Protein AF-A0A942H3S3-F1 (afdb_monomer)

pLDDT: mean 90.81, std 11.55, range [31.39, 98.75]

Structure (mmCIF, N/CA/C/O backbone):
data_AF-A0A942H3S3-F1
#
_entry.id   AF-A0A942H3S3-F1
#
loop_
_atom_site.group_PDB
_atom_site.id
_atom_site.type_symbol
_atom_site.label_atom_id
_atom_site.label_alt_id
_atom_site.label_comp_id
_atom_site.label_asym_id
_atom_site.label_entity_id
_atom_site.label_seq_id
_atom_site.pdbx_PDB_ins_code
_atom_site.Cartn_x
_atom_site.Cartn_y
_atom_site.Cartn_z
_atom_site.occupancy
_atom_site.B_iso_or_equiv
_atom_site.auth_seq_id
_atom_site.auth_comp_id
_atom_site.auth_asym_id
_atom_site.auth_atom_id
_atom_site.pdbx_PDB_model_num
ATOM 1 N N . MET A 1 1 ? -11.943 2.439 1.885 1.00 48.38 1 MET A N 1
ATOM 2 C CA . MET A 1 1 ? -11.936 3.875 1.540 1.00 48.38 1 MET A CA 1
ATOM 3 C C . MET A 1 1 ? -12.587 4.580 2.712 1.00 48.38 1 MET A C 1
ATOM 5 O O . MET A 1 1 ? -13.761 4.333 2.940 1.00 48.38 1 MET A O 1
ATOM 9 N N . SER A 1 2 ? -11.837 5.338 3.509 1.00 58.03 2 SER A N 1
ATOM 10 C CA . SER A 1 2 ? -12.458 6.279 4.438 1.00 58.03 2 SER A CA 1
ATOM 11 C C . SER A 1 2 ? -12.904 7.435 3.580 1.00 58.03 2 SER A C 1
ATOM 13 O O . SER A 1 2 ? -12.128 7.967 2.790 1.00 58.03 2 SER A O 1
ATOM 15 N N . ILE A 1 3 ? -14.188 7.725 3.677 1.00 77.31 3 ILE A N 1
ATOM 16 C CA . ILE A 1 3 ? -14.841 8.828 2.985 1.00 77.31 3 ILE A CA 1
ATOM 17 C C . ILE A 1 3 ? -14.508 10.151 3.708 1.00 77.31 3 ILE A C 1
ATOM 19 O O . ILE A 1 3 ? -14.794 11.218 3.186 1.00 77.31 3 ILE A O 1
ATOM 23 N N . PHE A 1 4 ? -13.860 10.071 4.876 1.00 80.56 4 PHE A N 1
ATOM 24 C CA . PHE A 1 4 ? -13.630 11.169 5.804 1.00 80.56 4 PHE A CA 1
ATOM 25 C C . PHE A 1 4 ? -12.130 11.436 5.975 1.00 80.56 4 PHE A C 1
ATOM 27 O O . PHE A 1 4 ? -11.334 10.497 6.113 1.00 80.56 4 PHE A O 1
ATOM 34 N N . SER A 1 5 ? -11.762 12.713 5.966 1.00 82.75 5 SER A N 1
ATOM 35 C CA . SER A 1 5 ? -10.435 13.228 6.300 1.00 82.75 5 SER A CA 1
ATOM 36 C C . SER A 1 5 ? -10.102 13.034 7.782 1.00 82.75 5 SER A C 1
ATOM 38 O O . SER A 1 5 ? -10.985 12.859 8.621 1.00 82.75 5 SER A O 1
ATOM 40 N N . GLU A 1 6 ? -8.814 13.100 8.127 1.00 81.56 6 GLU A N 1
ATOM 41 C CA . GLU A 1 6 ? -8.365 13.030 9.525 1.00 81.56 6 GLU A CA 1
ATOM 42 C C . GLU A 1 6 ? -8.986 14.144 10.383 1.00 81.56 6 GLU A C 1
ATOM 44 O O . GLU A 1 6 ? -9.365 13.904 11.529 1.00 81.56 6 GLU A O 1
ATOM 49 N N . LEU A 1 7 ? -9.153 15.348 9.823 1.00 81.19 7 LEU A N 1
ATOM 50 C CA . LEU A 1 7 ? -9.822 16.454 10.506 1.00 81.19 7 LEU A CA 1
ATOM 51 C C . LEU A 1 7 ? -11.290 16.121 10.799 1.00 81.19 7 LEU A C 1
ATOM 53 O O . LEU A 1 7 ? -11.712 16.222 11.948 1.00 81.19 7 LEU A O 1
ATOM 57 N N . GLU A 1 8 ? -12.042 15.662 9.795 1.00 89.44 8 GLU A N 1
ATOM 58 C CA . GLU A 1 8 ? -13.451 15.275 9.963 1.00 89.44 8 GLU A CA 1
ATOM 59 C C . GLU A 1 8 ? -13.613 14.148 10.992 1.00 89.44 8 GLU A C 1
ATOM 61 O O . GLU A 1 8 ? -14.528 14.177 11.816 1.00 89.44 8 GLU A O 1
ATOM 66 N N . LEU A 1 9 ? -12.703 13.170 10.986 1.00 92.50 9 LEU A N 1
ATOM 67 C CA . LEU A 1 9 ? -12.696 12.080 11.961 1.00 92.50 9 LEU A CA 1
ATOM 68 C C . LEU A 1 9 ? -12.414 12.587 13.381 1.00 92.50 9 LEU A C 1
ATOM 70 O O . LEU A 1 9 ? -13.107 12.186 14.316 1.00 92.50 9 LEU A O 1
ATOM 74 N N . ASN A 1 10 ? -11.453 13.497 13.555 1.00 90.75 10 ASN A N 1
ATOM 75 C CA . ASN A 1 10 ? -11.145 14.099 14.854 1.00 90.75 10 ASN A CA 1
ATOM 76 C C . ASN A 1 10 ? -12.293 14.974 15.382 1.00 90.75 10 ASN A C 1
ATOM 78 O O . ASN A 1 10 ? -12.623 14.929 16.572 1.00 90.75 10 ASN A O 1
ATOM 82 N N . GLU A 1 11 ? -12.943 15.748 14.512 1.00 95.56 11 GLU A N 1
ATOM 83 C CA . GLU A 1 11 ? -14.119 16.544 14.871 1.00 95.56 11 GLU A CA 1
ATOM 84 C C . GLU A 1 11 ? -15.295 15.652 15.284 1.00 95.56 11 GLU A C 1
ATOM 86 O O . GLU A 1 11 ? -15.910 15.875 16.336 1.00 95.56 11 GLU A O 1
ATOM 91 N N . ALA A 1 12 ? -15.563 14.594 14.511 1.00 97.06 12 ALA A N 1
ATOM 92 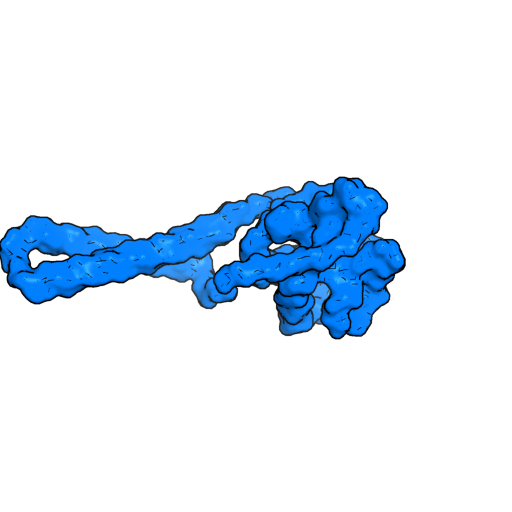C CA . ALA A 1 12 ? -16.583 13.603 14.831 1.00 97.06 12 ALA A CA 1
ATOM 93 C C . ALA A 1 12 ? -16.283 12.896 16.162 1.00 97.06 12 ALA A C 1
ATOM 95 O O . ALA A 1 12 ? -17.171 12.792 17.014 1.00 97.06 12 ALA A O 1
ATOM 96 N N . HIS A 1 13 ? -15.034 12.473 16.386 1.00 96.69 13 HIS A N 1
ATOM 97 C CA . HIS A 1 13 ? -14.599 11.858 17.643 1.00 96.69 13 HIS A CA 1
ATOM 98 C C . HIS A 1 13 ? -14.882 12.776 18.832 1.00 96.69 13 HIS A C 1
ATOM 100 O O . HIS A 1 13 ? -15.572 12.383 19.776 1.00 96.69 13 HIS A O 1
ATOM 106 N N . ARG A 1 14 ? -14.457 14.043 18.750 1.00 97.38 14 ARG A N 1
ATOM 107 C CA . ARG A 1 14 ? -14.671 15.040 19.806 1.00 97.38 14 ARG A CA 1
ATOM 108 C C . ARG A 1 14 ? -16.157 15.246 20.114 1.00 97.38 14 ARG A C 1
ATOM 110 O O . ARG A 1 14 ? -16.542 15.312 21.288 1.00 97.38 14 ARG A O 1
ATOM 117 N N . ALA A 1 15 ? -16.995 15.351 19.084 1.00 98.00 15 ALA A N 1
ATOM 118 C CA . ALA A 1 15 ? -18.436 15.547 19.236 1.00 98.00 15 ALA A CA 1
ATOM 119 C 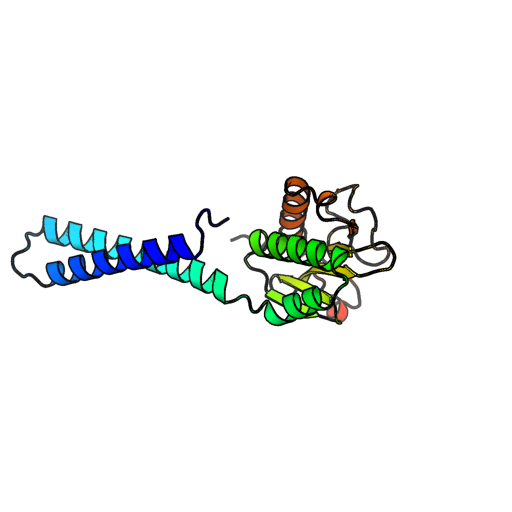C . ALA A 1 15 ? -19.123 14.330 19.885 1.00 98.00 15 ALA A C 1
ATOM 121 O O . ALA A 1 15 ? -19.926 14.479 20.819 1.00 98.00 15 ALA A O 1
ATOM 122 N N . LEU A 1 16 ? -18.775 13.119 19.446 1.00 98.06 16 LEU A N 1
ATOM 123 C CA . LEU A 1 16 ? -19.323 11.876 19.992 1.00 98.06 16 LEU A CA 1
ATOM 124 C C . LEU A 1 16 ? -18.850 11.629 21.425 1.00 98.06 16 LEU A C 1
ATOM 126 O O . LEU A 1 16 ? -19.664 11.272 22.275 1.00 98.06 16 LEU A O 1
ATOM 130 N N . LEU A 1 17 ? -17.582 11.908 21.735 1.00 97.44 17 LEU A N 1
ATOM 131 C CA . LEU A 1 17 ? -17.033 11.779 23.085 1.00 97.44 17 LEU A CA 1
ATOM 132 C C . LEU A 1 17 ? -17.719 12.738 24.066 1.00 97.44 17 LEU A C 1
ATOM 134 O O . LEU A 1 17 ? -18.048 12.362 25.191 1.00 97.44 17 LEU A O 1
ATOM 138 N N . SER A 1 18 ? -17.989 13.974 23.635 1.00 97.88 18 SER A N 1
ATOM 139 C CA . SER A 1 18 ? -18.773 14.939 24.418 1.00 97.88 18 SER A CA 1
ATOM 140 C C . SER A 1 18 ? -20.183 14.416 24.705 1.00 97.88 18 SER A C 1
ATOM 142 O O . SER A 1 18 ? -20.671 14.498 25.835 1.00 97.88 18 SER A O 1
ATOM 144 N N . THR A 1 19 ? -20.825 13.821 23.699 1.00 97.75 19 THR A N 1
ATOM 145 C CA . THR A 1 19 ? -22.151 13.206 23.841 1.00 97.75 19 THR A CA 1
ATOM 146 C C . THR A 1 19 ? -22.124 12.019 24.801 1.00 97.75 19 THR A C 1
ATOM 148 O O . THR A 1 19 ? -22.968 11.944 25.694 1.00 97.75 19 THR A O 1
ATOM 151 N N . LEU A 1 20 ? -21.124 11.142 24.685 1.00 97.12 20 LEU A N 1
ATOM 152 C CA . LEU A 1 20 ? -20.940 9.996 25.572 1.00 97.12 20 LEU A CA 1
ATOM 153 C C . LEU A 1 20 ? -20.811 10.442 27.032 1.00 97.12 20 LEU A C 1
ATOM 155 O O . LEU A 1 20 ? -21.572 9.967 27.870 1.00 97.12 20 LEU A O 1
ATOM 159 N N . LYS A 1 21 ? -19.947 11.424 27.324 1.00 96.44 21 LYS A N 1
ATOM 160 C CA . LYS A 1 21 ? -19.769 11.961 28.686 1.00 96.44 21 LYS A CA 1
ATOM 161 C C . LYS A 1 21 ? -21.073 12.504 29.273 1.00 96.44 21 LYS A C 1
ATOM 163 O O . LYS A 1 21 ? -21.358 12.313 30.455 1.00 96.44 21 LYS A O 1
ATOM 168 N N . LYS A 1 22 ? -21.893 13.173 28.453 1.00 95.56 22 LYS A N 1
ATOM 169 C CA . LYS A 1 22 ? -23.222 13.645 28.875 1.00 95.56 22 LYS A CA 1
ATOM 170 C C . LYS A 1 22 ? -24.158 12.471 29.174 1.00 95.56 22 LYS A C 1
ATOM 172 O O . LYS A 1 22 ? -24.843 12.504 30.193 1.00 95.56 22 LYS A O 1
ATOM 177 N N . CYS A 1 23 ? -24.169 11.435 28.336 1.00 93.81 23 CYS A N 1
ATOM 178 C CA . CYS A 1 23 ? -24.960 10.226 28.570 1.00 93.81 23 CYS A CA 1
ATOM 179 C C . CYS A 1 23 ? -24.533 9.486 29.847 1.00 93.81 23 CYS A C 1
ATOM 181 O O . CYS A 1 23 ? -25.395 9.123 30.643 1.00 93.81 23 CYS A O 1
ATOM 183 N N . GLU A 1 24 ? -23.232 9.322 30.084 1.00 93.19 24 GLU A N 1
ATOM 184 C CA . GLU A 1 24 ? -22.690 8.685 31.293 1.00 93.19 24 GLU A CA 1
ATOM 185 C C . GLU A 1 24 ? -23.047 9.475 32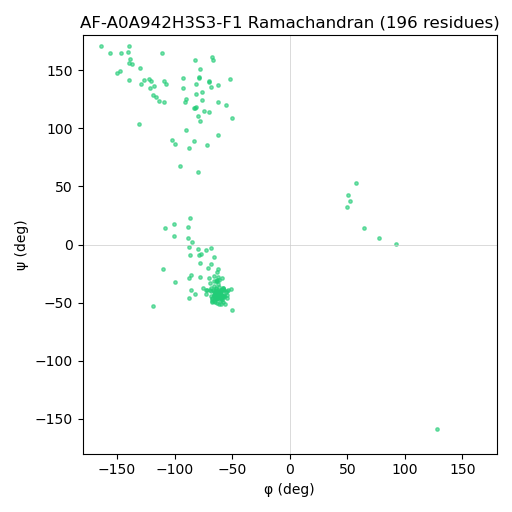.560 1.00 93.19 24 GLU A C 1
ATOM 187 O O . GLU A 1 24 ? -23.464 8.892 33.559 1.00 93.19 24 GLU A O 1
ATOM 192 N N . LYS A 1 25 ? -23.004 10.815 32.505 1.00 92.44 25 LYS A N 1
ATOM 193 C CA . LYS A 1 25 ? -23.453 11.668 33.618 1.00 92.44 25 LYS A CA 1
ATOM 194 C C . LYS A 1 25 ? -24.936 11.468 33.941 1.00 92.44 25 LYS A C 1
ATOM 196 O O . LYS A 1 25 ? -25.308 11.428 35.110 1.00 92.44 25 LYS A O 1
ATOM 201 N N . VAL A 1 26 ? -25.784 11.345 32.918 1.00 89.75 26 VAL A N 1
ATOM 202 C CA . VAL A 1 26 ? -27.222 11.085 33.099 1.00 89.75 26 VAL A CA 1
ATOM 203 C C . VAL A 1 26 ? -27.463 9.672 33.635 1.00 89.75 26 VAL A C 1
ATOM 205 O O . VAL A 1 26 ? -28.371 9.484 34.436 1.00 89.75 26 VAL A O 1
ATOM 208 N N . GLN A 1 27 ? -26.633 8.693 33.264 1.00 83.06 27 GLN A N 1
ATOM 209 C CA . GLN A 1 27 ? -26.758 7.304 33.717 1.00 83.06 27 GLN A CA 1
ATOM 210 C C . GLN A 1 27 ? -26.585 7.159 35.235 1.00 83.06 27 GLN A C 1
ATOM 212 O O . GLN A 1 27 ? -27.222 6.299 35.838 1.00 83.06 27 GLN A O 1
ATOM 217 N N . GLY A 1 28 ? -25.774 8.022 35.855 1.00 77.56 28 GLY A N 1
ATOM 218 C CA . GLY A 1 28 ? -25.615 8.090 37.311 1.00 77.56 28 GLY A CA 1
ATOM 219 C C . GLY A 1 28 ? -26.812 8.687 38.064 1.00 77.56 28 GLY A C 1
ATOM 220 O O . GLY A 1 28 ? -26.799 8.709 39.292 1.00 77.56 28 GLY A O 1
ATOM 221 N N . ASN A 1 29 ? -27.845 9.181 37.370 1.00 81.50 29 ASN A N 1
ATOM 222 C CA . ASN A 1 29 ? -29.034 9.745 38.004 1.00 81.50 29 ASN A CA 1
ATOM 223 C C . ASN A 1 29 ? -30.034 8.641 38.392 1.00 81.50 29 ASN A C 1
ATOM 225 O O . ASN A 1 29 ? -30.608 7.968 37.534 1.00 81.50 29 ASN A O 1
ATOM 229 N N . ALA A 1 30 ? -30.290 8.505 39.694 1.00 70.69 30 ALA A N 1
ATOM 230 C CA . ALA A 1 30 ? -31.194 7.508 40.266 1.00 70.69 30 ALA A CA 1
ATOM 231 C C . ALA A 1 30 ? -32.682 7.694 39.890 1.00 70.69 30 ALA A C 1
ATOM 233 O O . ALA A 1 30 ? -33.482 6.796 40.137 1.00 70.69 30 ALA A O 1
ATOM 234 N N . LEU A 1 31 ? -33.064 8.825 39.284 1.00 82.88 31 LEU A N 1
ATOM 235 C CA . LEU A 1 31 ? -34.456 9.166 38.953 1.00 82.88 31 LEU A CA 1
ATOM 236 C C . LEU A 1 31 ? -34.930 8.664 37.573 1.00 82.88 31 LEU A C 1
ATOM 238 O O . LEU A 1 31 ? -36.035 8.997 37.146 1.00 82.88 31 LEU A O 1
ATOM 242 N N . LEU A 1 32 ? -34.119 7.891 36.844 1.00 83.94 32 LEU A N 1
ATOM 243 C CA . LEU A 1 32 ? -34.486 7.402 35.510 1.00 83.94 32 LEU A CA 1
ATOM 244 C C . LEU A 1 32 ? -35.491 6.243 35.565 1.00 83.94 32 LEU A C 1
ATOM 246 O O . LEU A 1 32 ? -35.271 5.229 36.228 1.00 83.94 32 LEU A O 1
ATOM 250 N N . GLY A 1 33 ? -36.558 6.345 34.770 1.00 89.19 33 GLY A N 1
ATOM 251 C CA . GLY A 1 33 ? -37.495 5.242 34.560 1.00 89.19 33 GLY A CA 1
ATOM 252 C C . GLY A 1 33 ? -36.860 4.062 33.809 1.00 89.19 33 GLY A C 1
ATOM 253 O O . GLY A 1 33 ? -35.885 4.218 33.071 1.00 89.19 33 GLY A O 1
ATOM 254 N N . LYS A 1 34 ? -37.447 2.862 33.937 1.00 86.88 34 LYS A N 1
ATOM 255 C CA . LYS A 1 34 ? -36.908 1.612 33.357 1.00 86.88 34 LYS A CA 1
ATOM 256 C C . LYS A 1 34 ? -36.644 1.706 31.845 1.00 86.88 34 LYS A C 1
ATOM 258 O O . LYS A 1 34 ? -35.572 1.326 31.386 1.00 86.88 34 LYS A O 1
ATOM 263 N N . SER A 1 35 ? -37.587 2.252 31.077 1.00 87.88 35 SER A N 1
ATOM 264 C CA . SER A 1 35 ? -37.448 2.429 29.622 1.00 87.88 35 SER A CA 1
ATOM 265 C C . SER A 1 35 ? -36.368 3.450 29.248 1.00 87.88 35 SER A C 1
ATOM 267 O O . SER A 1 35 ? -35.602 3.224 28.311 1.00 87.88 35 SER A O 1
ATOM 269 N N . GLN A 1 36 ? -36.263 4.546 30.006 1.00 90.00 36 GLN A N 1
ATOM 270 C CA . GLN A 1 36 ? -35.239 5.577 29.815 1.00 90.00 36 GLN A CA 1
ATOM 271 C C . GLN A 1 36 ? -33.840 5.020 30.083 1.00 90.00 36 GLN A C 1
ATOM 273 O O . GLN A 1 36 ? -32.923 5.278 29.304 1.00 90.00 36 GLN A O 1
ATOM 278 N N . LYS A 1 37 ? -33.695 4.204 31.134 1.00 90.56 37 LYS A N 1
ATOM 279 C CA . LYS A 1 37 ? -32.445 3.516 31.466 1.00 90.56 37 LYS A CA 1
ATOM 280 C C . LYS A 1 37 ? -31.995 2.595 30.330 1.00 90.56 37 LYS A C 1
ATOM 282 O O . LYS A 1 37 ? -30.881 2.746 29.840 1.00 90.56 37 LYS A O 1
ATOM 287 N N . THR A 1 38 ? -32.881 1.727 29.834 1.00 93.12 38 THR A N 1
ATOM 288 C CA . THR A 1 38 ? -32.562 0.828 28.710 1.00 93.12 38 THR A CA 1
ATOM 289 C C . THR A 1 38 ? -32.189 1.594 27.437 1.00 93.12 38 THR A C 1
ATOM 291 O O . THR A 1 38 ? -31.252 1.215 26.733 1.00 93.12 38 THR A O 1
ATOM 294 N N . LEU A 1 39 ? -32.894 2.685 27.121 1.00 93.50 39 LEU A N 1
ATOM 295 C CA . LEU A 1 39 ? -32.563 3.509 25.957 1.00 93.50 39 LEU A CA 1
ATOM 296 C C . LEU A 1 39 ? -31.188 4.176 26.107 1.00 93.50 39 LEU A C 1
ATOM 298 O O . LEU A 1 39 ? -30.419 4.218 25.147 1.00 93.50 39 LEU A O 1
ATOM 302 N N . LEU A 1 40 ? -30.875 4.683 27.299 1.00 93.81 40 LEU A N 1
ATOM 303 C CA . LEU A 1 40 ? -29.593 5.314 27.590 1.00 93.81 40 LEU A CA 1
ATOM 304 C C . LEU A 1 40 ? -28.433 4.318 27.485 1.00 93.81 40 LEU A C 1
ATOM 306 O O . LEU A 1 40 ? -27.432 4.628 26.846 1.00 93.81 40 LEU A O 1
ATOM 310 N N . GLU A 1 41 ? -28.596 3.110 28.023 1.00 93.50 41 GLU A N 1
ATOM 311 C CA . GLU A 1 41 ? -27.610 2.026 27.913 1.00 93.50 41 GLU A CA 1
ATOM 312 C C . GLU A 1 41 ? -27.322 1.672 26.447 1.00 93.50 41 GLU A C 1
ATOM 314 O O . GLU A 1 41 ? -26.162 1.601 26.039 1.00 93.50 41 GLU A O 1
ATOM 319 N N . ARG A 1 42 ? -28.368 1.538 25.620 1.00 96.00 42 ARG A N 1
ATOM 320 C CA . ARG A 1 42 ? -28.219 1.277 24.178 1.00 96.00 42 ARG A CA 1
ATOM 321 C C . ARG A 1 42 ? -27.494 2.409 23.449 1.00 96.00 42 ARG A C 1
ATOM 323 O O . ARG A 1 42 ? -26.649 2.141 22.599 1.00 96.00 42 ARG A O 1
ATOM 330 N N . ARG A 1 43 ? -27.791 3.669 23.789 1.00 96.12 43 ARG A N 1
ATOM 331 C CA . ARG A 1 43 ? -27.102 4.842 23.221 1.00 96.12 43 ARG A CA 1
ATOM 332 C C . ARG A 1 43 ? -25.623 4.859 23.592 1.00 96.12 43 ARG A C 1
ATOM 334 O O . ARG A 1 43 ? -24.791 5.066 22.717 1.00 96.12 43 ARG A O 1
ATOM 341 N N . ILE A 1 44 ? -25.298 4.607 24.859 1.00 95.94 44 ILE A N 1
ATOM 342 C CA . ILE A 1 44 ? -23.911 4.529 25.338 1.00 95.94 44 ILE A CA 1
ATOM 343 C C . ILE A 1 44 ? -23.152 3.429 24.595 1.00 95.94 44 ILE A C 1
ATOM 345 O O . ILE A 1 44 ? -22.048 3.674 24.114 1.00 95.94 44 ILE A O 1
ATOM 349 N N . ALA A 1 45 ? -23.753 2.245 24.443 1.00 96.75 45 ALA A N 1
ATOM 350 C CA . ALA A 1 45 ? -23.143 1.150 23.695 1.00 96.75 45 ALA A CA 1
ATOM 351 C C . ALA A 1 45 ? -22.848 1.545 22.236 1.00 96.75 45 ALA A C 1
ATOM 353 O O . ALA A 1 45 ? -21.726 1.360 21.771 1.00 96.75 45 ALA A O 1
ATOM 354 N N . ALA A 1 46 ? -23.812 2.157 21.539 1.00 97.62 46 ALA A N 1
ATOM 355 C CA . ALA A 1 46 ? -23.624 2.613 20.162 1.00 97.62 46 ALA A CA 1
ATOM 356 C C . ALA A 1 46 ? -22.527 3.688 20.038 1.00 97.62 46 ALA A C 1
ATOM 358 O O . ALA A 1 46 ? -21.683 3.602 19.148 1.00 97.62 46 ALA A O 1
ATOM 359 N N . LEU A 1 47 ? -22.499 4.668 20.950 1.00 97.88 47 LEU A N 1
ATOM 360 C CA . LEU A 1 47 ? -21.476 5.720 20.973 1.00 97.88 47 LEU A CA 1
ATOM 361 C C . LEU A 1 47 ? -20.075 5.148 21.195 1.00 97.88 47 LEU A C 1
ATOM 363 O O . LEU A 1 47 ? -19.138 5.570 20.526 1.00 97.88 47 LEU A O 1
ATOM 367 N N . ARG A 1 48 ? -19.929 4.167 22.093 1.00 97.38 48 ARG A N 1
ATOM 368 C CA . ARG A 1 48 ? -18.646 3.492 22.337 1.00 97.38 48 ARG A CA 1
ATOM 369 C C . ARG A 1 48 ? -18.154 2.734 21.107 1.00 97.38 48 ARG A C 1
ATOM 371 O O . ARG A 1 48 ? -16.978 2.828 20.783 1.00 97.38 48 ARG A O 1
ATOM 378 N N . VAL A 1 49 ? -19.045 2.039 20.395 1.00 97.69 49 VAL A N 1
ATOM 379 C CA . VAL A 1 49 ? -18.692 1.373 19.129 1.00 97.69 49 VAL A CA 1
ATOM 380 C C . VAL A 1 49 ? -18.258 2.396 18.079 1.00 97.69 49 VAL A C 1
ATOM 382 O O . VAL A 1 49 ? -17.229 2.206 17.439 1.00 97.69 49 VAL A O 1
ATOM 385 N N . ALA A 1 50 ? -19.002 3.494 17.924 1.00 97.50 50 ALA A N 1
ATOM 386 C CA . ALA A 1 50 ? -18.655 4.545 16.970 1.00 97.50 50 ALA A CA 1
ATOM 387 C C . ALA A 1 50 ? -17.286 5.175 17.278 1.00 97.50 50 ALA A C 1
ATOM 389 O O . ALA A 1 50 ? -16.466 5.314 16.375 1.00 97.50 50 ALA A O 1
ATOM 390 N N . LEU A 1 51 ? -17.016 5.494 18.549 1.00 97.25 51 LEU A N 1
ATOM 391 C CA . LEU A 1 51 ? -15.722 6.023 18.989 1.00 97.25 51 LEU A CA 1
ATOM 392 C C . LEU A 1 51 ? -14.583 5.044 18.700 1.00 97.25 51 LEU A C 1
ATOM 394 O O . LEU A 1 51 ? -13.611 5.444 18.072 1.00 97.25 51 LEU A O 1
ATOM 398 N N . ALA A 1 52 ? -14.740 3.765 19.053 1.00 95.31 52 ALA A N 1
ATOM 399 C CA . ALA A 1 52 ? -13.719 2.748 18.806 1.00 95.31 52 ALA A CA 1
ATOM 400 C C . ALA A 1 52 ? -13.411 2.565 17.308 1.00 95.31 52 ALA A C 1
ATOM 402 O O . ALA A 1 52 ? -12.266 2.335 16.926 1.00 95.31 52 ALA A O 1
ATOM 403 N N . LEU A 1 53 ? -14.421 2.674 16.437 1.00 94.44 53 LEU A N 1
ATOM 404 C CA . LEU A 1 53 ? -14.219 2.609 14.987 1.00 94.44 53 LEU A CA 1
ATOM 405 C C . LEU A 1 53 ? -13.474 3.836 14.449 1.00 94.44 53 LEU A C 1
ATOM 407 O O . LEU A 1 53 ? -12.613 3.681 13.585 1.00 94.44 53 LEU A O 1
ATOM 411 N N . ILE A 1 54 ? -13.777 5.031 14.964 1.00 93.19 54 ILE A N 1
ATOM 412 C CA . ILE A 1 54 ? -13.070 6.261 14.585 1.00 93.19 54 ILE A CA 1
ATOM 413 C C . ILE A 1 54 ? -11.624 6.219 15.080 1.00 93.19 54 ILE A C 1
ATOM 415 O O . ILE A 1 54 ? -10.717 6.498 14.304 1.00 93.19 54 ILE A O 1
ATOM 419 N N . GLU A 1 55 ? -11.399 5.819 16.332 1.00 91.31 55 GLU A N 1
ATOM 420 C CA . GLU A 1 55 ? -10.059 5.639 16.903 1.00 91.31 55 GLU A CA 1
ATOM 421 C C . GLU A 1 55 ? -9.247 4.646 16.079 1.00 91.31 55 GLU A C 1
ATOM 423 O O . GLU A 1 55 ? -8.117 4.943 15.707 1.00 91.31 55 GLU A O 1
ATOM 428 N N . LYS A 1 56 ? -9.845 3.514 15.693 1.00 86.56 56 LYS A N 1
ATOM 429 C CA . LYS A 1 56 ? -9.192 2.546 14.814 1.00 86.56 56 LYS A CA 1
ATOM 430 C C . LYS A 1 56 ? -8.818 3.153 13.461 1.00 86.56 56 LYS A C 1
ATOM 432 O O . LYS A 1 56 ? -7.725 2.878 12.987 1.00 86.56 56 LYS A O 1
ATOM 437 N N . GLU A 1 57 ? -9.687 3.942 12.827 1.00 85.69 57 GLU A N 1
ATOM 438 C CA . GLU A 1 57 ? -9.375 4.589 11.540 1.00 85.69 57 GLU A CA 1
ATOM 439 C C . GLU A 1 57 ? -8.288 5.672 11.689 1.00 85.69 57 GLU A C 1
ATOM 441 O O . GLU A 1 57 ? -7.409 5.769 10.833 1.00 85.69 57 GLU A O 1
ATOM 446 N N . LEU A 1 58 ? -8.294 6.437 12.786 1.00 83.88 58 LEU A N 1
ATOM 447 C CA . LEU A 1 58 ? -7.259 7.428 13.104 1.00 83.88 58 LEU A CA 1
ATOM 448 C C . LEU A 1 58 ? -5.904 6.763 13.382 1.00 83.88 58 LEU A C 1
ATOM 450 O O . LEU A 1 58 ? -4.900 7.132 12.776 1.00 83.88 58 LEU A O 1
ATOM 454 N N . GLU A 1 59 ? -5.873 5.729 14.226 1.00 79.25 59 GLU A N 1
ATOM 455 C CA . GLU A 1 59 ? -4.671 4.930 14.483 1.00 79.25 59 GLU A CA 1
ATOM 456 C C . GLU A 1 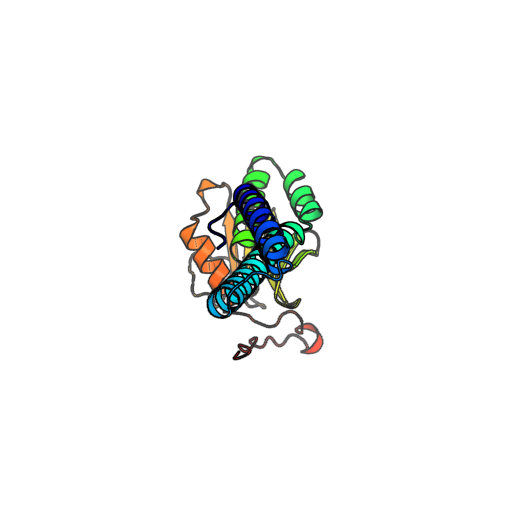59 ? -4.131 4.304 13.206 1.00 79.25 59 GLU A C 1
ATOM 458 O O . GLU A 1 59 ? -2.922 4.203 13.016 1.00 79.25 59 GLU A O 1
ATOM 463 N N . TYR A 1 60 ? -5.021 3.871 12.321 1.00 67.50 60 TYR A N 1
ATOM 464 C CA . TYR A 1 60 ? -4.636 3.328 11.036 1.00 67.50 60 TYR A CA 1
ATOM 465 C C . TYR A 1 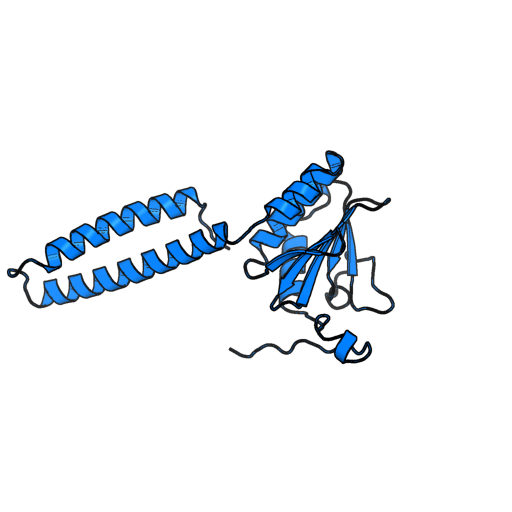60 ? -3.982 4.363 10.120 1.00 67.50 60 TYR A C 1
ATOM 467 O O . TYR A 1 60 ? -3.048 4.042 9.386 1.00 67.50 60 TYR A O 1
ATOM 475 N N . GLY A 1 61 ? -4.449 5.612 10.183 1.00 61.94 61 GLY A N 1
ATOM 476 C CA . GLY A 1 61 ? -3.789 6.748 9.548 1.00 61.94 61 GLY A CA 1
ATOM 477 C C . GLY A 1 61 ? -2.408 7.034 10.145 1.00 61.94 61 GLY A C 1
ATOM 478 O O . GLY A 1 61 ? -1.483 7.338 9.399 1.00 61.94 61 GLY A O 1
ATOM 479 N N . GLN A 1 62 ? -2.247 6.869 11.463 1.00 55.41 62 GLN A N 1
ATOM 480 C CA . GLN A 1 62 ? -1.019 7.191 12.206 1.00 55.41 62 GLN A CA 1
ATOM 481 C C . GLN A 1 62 ? 0.044 6.079 12.228 1.00 55.41 62 GLN A C 1
ATOM 483 O O . GLN A 1 62 ? 1.230 6.376 12.342 1.00 55.41 62 GLN A O 1
ATOM 488 N N . ARG A 1 63 ? -0.326 4.797 12.087 1.00 53.72 63 ARG A N 1
ATOM 489 C CA . ARG A 1 63 ? 0.615 3.647 12.106 1.00 53.72 63 ARG A CA 1
ATOM 490 C C . ARG A 1 63 ? 1.558 3.587 10.897 1.00 53.72 63 ARG A C 1
ATOM 492 O O . ARG A 1 63 ? 2.417 2.714 10.797 1.00 53.72 63 ARG A O 1
ATOM 499 N N . LYS A 1 64 ? 1.383 4.520 9.976 1.00 57.09 64 LYS A N 1
ATOM 500 C CA . LYS A 1 64 ? 2.133 4.691 8.750 1.00 57.09 64 LYS A CA 1
ATOM 501 C C . LYS A 1 64 ? 3.360 5.558 8.994 1.00 57.09 64 LYS A C 1
ATOM 503 O O . LYS A 1 64 ? 3.357 6.756 8.726 1.00 57.09 64 LYS A O 1
ATOM 508 N N . VAL A 1 65 ? 4.441 4.946 9.472 1.00 53.88 65 VAL A N 1
ATOM 509 C CA . VAL A 1 65 ? 5.759 5.590 9.404 1.00 53.88 65 VAL A CA 1
ATOM 510 C C . VAL A 1 65 ? 6.198 5.570 7.939 1.00 53.88 65 VAL A C 1
ATOM 512 O O . VAL A 1 65 ? 6.864 4.653 7.465 1.00 53.88 65 VAL A O 1
ATOM 515 N N . HIS A 1 66 ? 5.749 6.581 7.197 1.00 63.25 66 HIS A N 1
ATOM 516 C CA . HIS A 1 66 ? 6.177 6.861 5.830 1.00 63.25 66 HIS A CA 1
ATOM 517 C C . HIS A 1 66 ? 7.449 7.690 5.778 1.00 63.25 66 HIS A C 1
ATOM 519 O O . HIS A 1 66 ? 7.890 8.002 4.679 1.00 63.25 66 HIS A O 1
ATOM 525 N N . ASP A 1 67 ? 8.051 8.033 6.914 1.00 71.75 67 ASP A N 1
ATOM 526 C CA . ASP A 1 67 ? 9.176 8.964 6.955 1.00 71.75 67 ASP A CA 1
ATOM 527 C C . ASP A 1 67 ? 10.338 8.498 6.075 1.00 71.75 67 ASP A C 1
ATOM 529 O O . ASP A 1 67 ? 10.907 9.298 5.342 1.00 71.75 67 ASP A O 1
ATOM 533 N N . GLU A 1 68 ? 10.632 7.195 6.038 1.00 88.81 68 GLU A N 1
ATOM 534 C CA . GLU A 1 68 ? 11.695 6.660 5.180 1.00 88.81 68 GLU A CA 1
ATOM 535 C C . GLU A 1 68 ? 11.337 6.678 3.689 1.00 88.81 68 GLU A C 1
ATOM 537 O O . GLU A 1 68 ? 12.187 6.983 2.853 1.00 88.81 68 GLU A O 1
ATOM 542 N N . ILE A 1 69 ? 10.086 6.365 3.337 1.00 92.69 69 ILE A N 1
ATOM 543 C CA . ILE A 1 69 ? 9.623 6.371 1.941 1.00 92.69 69 ILE A CA 1
ATOM 544 C C . ILE A 1 69 ? 9.479 7.809 1.440 1.00 92.69 69 ILE A C 1
ATOM 546 O O . ILE A 1 69 ? 9.867 8.112 0.317 1.00 92.69 69 ILE A O 1
ATOM 550 N N . LYS A 1 70 ? 8.984 8.717 2.280 1.00 91.25 70 LYS A N 1
ATOM 551 C CA . LYS A 1 70 ? 8.945 10.145 1.990 1.00 91.25 70 LYS A CA 1
ATOM 552 C C . LYS A 1 70 ? 10.364 10.690 1.845 1.00 91.25 70 LYS A C 1
ATOM 554 O O . LYS A 1 70 ? 10.651 11.344 0.855 1.00 91.25 70 LYS A O 1
ATOM 559 N N . ALA A 1 71 ? 11.282 10.345 2.748 1.00 93.25 71 ALA A N 1
ATOM 560 C CA . ALA A 1 71 ? 12.687 10.724 2.621 1.00 93.25 71 ALA A CA 1
ATOM 561 C C . ALA A 1 71 ? 13.353 10.116 1.375 1.00 93.25 71 ALA A C 1
ATOM 563 O O . ALA A 1 71 ? 14.272 10.718 0.822 1.00 93.25 71 ALA A O 1
ATOM 564 N N . TYR A 1 72 ? 12.924 8.933 0.922 1.00 95.12 72 TYR A N 1
ATOM 565 C CA . TYR A 1 72 ? 13.323 8.397 -0.378 1.00 95.12 72 TYR A CA 1
ATOM 566 C C . TYR A 1 72 ? 12.788 9.275 -1.514 1.00 95.12 72 TYR A C 1
ATOM 568 O O . TYR A 1 72 ? 13.573 9.654 -2.380 1.00 95.12 72 TYR A O 1
ATOM 576 N N . ASN A 1 73 ? 11.497 9.619 -1.506 1.00 95.75 73 ASN A N 1
ATOM 577 C CA . ASN A 1 73 ? 10.854 10.439 -2.537 1.00 95.75 73 ASN A CA 1
ATOM 578 C C . ASN A 1 73 ? 11.480 11.843 -2.620 1.00 95.75 73 ASN A C 1
ATOM 580 O O . ASN A 1 73 ? 11.838 12.280 -3.710 1.00 95.75 73 ASN A O 1
ATOM 584 N N . ASP A 1 74 ? 11.710 12.491 -1.475 1.00 94.19 74 ASP A N 1
ATOM 585 C CA . ASP A 1 74 ? 12.295 13.835 -1.358 1.00 94.19 74 ASP A CA 1
ATOM 586 C C . ASP A 1 74 ? 13.733 13.913 -1.918 1.00 94.19 74 ASP A C 1
ATOM 588 O O . ASP A 1 74 ? 14.220 14.993 -2.246 1.00 94.19 74 ASP A O 1
ATOM 592 N N . LYS A 1 75 ? 14.436 12.775 -2.026 1.00 95.56 75 LYS A N 1
ATOM 593 C CA . LYS A 1 75 ? 15.788 12.690 -2.610 1.00 95.56 75 LYS A CA 1
ATOM 594 C C . LYS A 1 75 ? 15.788 12.509 -4.128 1.00 95.56 75 LYS A C 1
ATOM 596 O O . LYS A 1 75 ? 16.862 12.539 -4.730 1.00 95.56 75 LYS A O 1
ATOM 601 N N . GLN A 1 76 ? 14.632 12.262 -4.742 1.00 95.19 76 GLN A N 1
ATOM 602 C CA . GLN A 1 76 ? 14.536 12.067 -6.187 1.00 95.19 76 GLN A CA 1
ATOM 603 C C . GLN A 1 76 ? 14.477 13.415 -6.922 1.00 95.19 76 GLN A C 1
ATOM 605 O O . GLN A 1 76 ? 14.104 14.428 -6.327 1.00 95.19 76 GLN A O 1
ATOM 610 N N . PRO A 1 77 ? 14.812 13.458 -8.226 1.00 93.25 77 PRO A N 1
ATOM 611 C CA . PRO A 1 77 ? 14.541 14.626 -9.061 1.00 93.25 77 PRO A CA 1
ATOM 612 C C . PRO A 1 77 ? 13.072 15.054 -8.963 1.00 93.25 77 PRO A C 1
ATOM 614 O O . PRO A 1 77 ? 12.194 14.195 -8.903 1.00 93.25 77 PRO A O 1
ATOM 617 N N . ALA A 1 78 ? 12.801 16.363 -8.975 1.00 89.88 78 ALA A N 1
ATOM 618 C CA . ALA A 1 78 ? 11.468 16.918 -8.703 1.00 89.88 78 ALA A CA 1
ATOM 619 C C . ALA A 1 78 ? 10.356 16.315 -9.584 1.00 89.88 78 ALA A C 1
ATOM 621 O O . ALA A 1 78 ? 9.271 16.011 -9.090 1.00 89.88 78 ALA A O 1
ATOM 622 N N . GLU A 1 79 ? 10.653 16.080 -10.864 1.00 86.94 79 GLU A N 1
ATOM 623 C CA . GLU A 1 79 ? 9.748 15.428 -11.820 1.00 86.94 79 GLU A CA 1
ATOM 624 C C . GLU A 1 79 ? 9.345 14.006 -11.393 1.00 86.94 79 GLU A C 1
ATOM 626 O O . GLU A 1 79 ? 8.178 13.634 -11.489 1.00 86.94 79 GLU A O 1
ATOM 631 N N . TYR A 1 80 ? 10.272 13.230 -10.828 1.00 95.44 80 TYR A N 1
ATOM 632 C CA . TYR A 1 80 ? 10.001 11.874 -10.353 1.00 95.44 80 TYR A CA 1
ATOM 633 C C . TYR A 1 80 ? 9.489 11.829 -8.917 1.00 95.44 80 TYR A C 1
ATOM 635 O O . TYR A 1 80 ? 8.728 10.923 -8.579 1.00 95.44 80 TYR A O 1
ATOM 643 N N . ALA A 1 81 ? 9.863 12.792 -8.072 1.00 95.38 81 ALA A N 1
ATOM 644 C CA . ALA A 1 81 ? 9.361 12.896 -6.706 1.00 95.38 81 ALA A CA 1
ATOM 645 C C . ALA A 1 81 ? 7.827 13.016 -6.695 1.00 95.38 81 ALA A C 1
ATOM 647 O O . ALA A 1 81 ? 7.165 12.269 -5.977 1.00 95.38 81 ALA A O 1
ATOM 648 N N . ALA A 1 82 ? 7.258 13.845 -7.581 1.00 95.19 82 ALA A N 1
ATOM 649 C CA . ALA A 1 82 ? 5.809 13.995 -7.723 1.00 95.19 82 ALA A CA 1
ATOM 650 C C . ALA A 1 82 ? 5.108 12.680 -8.122 1.00 95.19 82 ALA A C 1
ATOM 652 O O . ALA A 1 82 ? 4.067 12.324 -7.565 1.00 95.19 82 ALA A O 1
ATOM 653 N N . VAL A 1 83 ? 5.699 11.921 -9.051 1.00 98.06 83 VAL A N 1
ATOM 654 C CA . VAL A 1 83 ? 5.201 10.596 -9.456 1.00 98.06 83 VAL A CA 1
ATOM 655 C C . VAL A 1 83 ? 5.272 9.613 -8.285 1.00 98.06 83 VAL A C 1
ATOM 657 O O . VAL A 1 83 ? 4.289 8.931 -7.989 1.00 98.06 83 VAL A O 1
ATOM 660 N N . CYS A 1 84 ? 6.400 9.566 -7.574 1.00 97.88 84 CYS A N 1
ATOM 661 C CA . CYS A 1 84 ? 6.586 8.719 -6.398 1.00 97.88 84 CYS A CA 1
ATOM 662 C C . CYS A 1 84 ? 5.585 9.040 -5.282 1.00 97.88 84 CYS A C 1
ATOM 664 O O . CYS A 1 84 ? 5.015 8.119 -4.700 1.00 97.88 84 CYS A O 1
ATOM 666 N N . ASP A 1 85 ? 5.328 10.318 -5.000 1.00 95.31 85 ASP A N 1
ATOM 667 C CA . ASP A 1 85 ? 4.336 10.730 -4.005 1.00 95.31 85 ASP A CA 1
ATOM 668 C C . ASP A 1 85 ? 2.925 10.329 -4.425 1.00 95.31 85 ASP A C 1
ATOM 670 O O . ASP A 1 85 ? 2.183 9.742 -3.632 1.00 95.31 85 ASP A O 1
ATOM 674 N N . ARG A 1 86 ? 2.580 10.526 -5.703 1.00 95.88 86 ARG A N 1
ATOM 675 C CA . ARG A 1 86 ? 1.279 10.116 -6.232 1.00 95.88 86 ARG A CA 1
ATOM 676 C C . ARG A 1 86 ? 1.057 8.606 -6.135 1.00 95.88 86 ARG A C 1
ATOM 678 O O . ARG A 1 86 ? -0.065 8.176 -5.836 1.00 95.88 86 ARG A O 1
ATOM 685 N N . LEU A 1 87 ? 2.097 7.813 -6.405 1.00 97.81 87 LEU A N 1
ATOM 686 C CA . LEU A 1 87 ? 2.080 6.355 -6.273 1.00 97.81 87 LEU A CA 1
ATOM 687 C C . LEU A 1 87 ? 1.972 5.936 -4.808 1.00 97.81 87 LEU A C 1
ATOM 689 O O . LEU A 1 87 ? 1.085 5.146 -4.486 1.00 97.81 87 LEU A O 1
ATOM 693 N N . ARG A 1 88 ? 2.810 6.500 -3.929 1.00 95.88 88 ARG A N 1
ATOM 694 C CA . ARG A 1 88 ? 2.786 6.271 -2.478 1.00 95.88 88 ARG A CA 1
ATOM 695 C C . ARG A 1 88 ? 1.377 6.461 -1.931 1.00 95.88 88 ARG A C 1
ATOM 697 O O . ARG A 1 88 ? 0.798 5.513 -1.416 1.00 95.88 88 ARG A O 1
ATOM 704 N N . GLU A 1 89 ? 0.775 7.628 -2.158 1.00 92.25 89 GLU A N 1
ATOM 705 C CA . GLU A 1 89 ? -0.581 7.946 -1.695 1.00 92.25 89 GLU A CA 1
ATOM 706 C C . GLU A 1 89 ? -1.651 6.993 -2.242 1.00 92.25 89 GLU A C 1
ATOM 708 O O . GLU A 1 89 ? -2.597 6.632 -1.537 1.00 92.25 89 GLU A O 1
ATOM 713 N N . ALA A 1 90 ? -1.537 6.583 -3.510 1.00 94.50 90 ALA A N 1
ATOM 714 C CA . ALA A 1 90 ? -2.482 5.650 -4.113 1.00 94.50 90 ALA A CA 1
ATOM 715 C C . ALA A 1 90 ? -2.382 4.254 -3.490 1.00 94.50 90 ALA A C 1
ATOM 717 O O . ALA A 1 90 ? -3.414 3.672 -3.147 1.00 94.50 90 ALA A O 1
ATOM 718 N N . ILE A 1 91 ? -1.157 3.743 -3.334 1.00 95.81 91 ILE A N 1
ATOM 719 C CA . ILE A 1 91 ? -0.883 2.446 -2.713 1.00 95.81 91 ILE A CA 1
ATOM 720 C C . ILE A 1 91 ? -1.386 2.473 -1.274 1.00 95.81 91 ILE A C 1
ATOM 722 O O . ILE A 1 91 ? -2.212 1.651 -0.897 1.00 95.81 91 ILE A O 1
ATOM 726 N N . ASP A 1 92 ? -0.999 3.493 -0.522 1.00 91.31 92 ASP A N 1
ATOM 727 C CA . ASP A 1 92 ? -1.395 3.724 0.858 1.00 91.31 92 ASP A CA 1
ATOM 728 C C . ASP A 1 92 ? -2.911 3.770 1.055 1.00 91.31 92 ASP A C 1
ATOM 730 O O . ASP A 1 92 ? -3.437 3.271 2.057 1.00 91.31 92 ASP A O 1
ATOM 734 N N . ARG A 1 93 ? -3.629 4.404 0.129 1.00 85.50 93 ARG A N 1
ATOM 735 C CA . ARG A 1 93 ? -5.082 4.542 0.218 1.00 85.50 93 ARG A CA 1
ATOM 736 C C . ARG A 1 93 ? -5.816 3.252 -0.126 1.00 85.50 93 ARG A C 1
ATOM 738 O O . ARG A 1 93 ? -6.866 3.000 0.473 1.00 85.50 93 ARG A O 1
ATOM 745 N N . GLU A 1 94 ? -5.332 2.492 -1.106 1.00 90.88 94 GLU A N 1
ATOM 746 C CA . GLU A 1 94 ? -5.998 1.268 -1.557 1.00 90.88 94 GLU A CA 1
ATOM 747 C C . GLU A 1 94 ? -5.563 0.048 -0.748 1.00 90.88 94 GLU A C 1
ATOM 749 O O . GLU A 1 94 ? -6.444 -0.681 -0.305 1.00 90.88 94 GLU A O 1
ATOM 754 N N . LEU A 1 95 ? -4.262 -0.142 -0.508 1.00 90.81 95 LEU A N 1
ATOM 755 C CA . LEU A 1 95 ? -3.646 -1.198 0.308 1.00 90.81 95 LEU A CA 1
ATOM 756 C C . LEU A 1 95 ? -3.403 -0.681 1.716 1.00 90.81 95 LEU A C 1
ATOM 758 O O . LEU A 1 95 ? -2.301 -0.451 2.196 1.00 90.81 95 LEU A O 1
ATOM 762 N N . ARG A 1 96 ? -4.515 -0.454 2.380 1.00 86.25 96 ARG A N 1
ATOM 763 C CA . ARG A 1 96 ? -4.571 0.105 3.714 1.00 86.25 96 ARG A CA 1
ATOM 764 C C . ARG A 1 96 ? -3.756 -0.749 4.692 1.00 86.25 96 ARG A C 1
ATOM 766 O O . ARG A 1 96 ? -3.064 -0.220 5.549 1.00 86.25 96 ARG A O 1
ATOM 773 N N . GLU A 1 97 ? -3.919 -2.058 4.582 1.00 84.75 97 GLU A N 1
ATOM 774 C CA . GLU A 1 97 ? -3.525 -3.061 5.572 1.00 84.75 97 GLU A CA 1
ATOM 775 C C . GLU A 1 97 ? -2.085 -3.535 5.403 1.00 84.75 97 GLU A C 1
ATOM 777 O O . GLU A 1 97 ? -1.604 -4.350 6.187 1.00 84.75 97 GLU A O 1
ATOM 782 N N . SER A 1 98 ? -1.403 -3.033 4.375 1.00 90.62 98 SER A N 1
ATOM 783 C CA . SER A 1 98 ? -0.018 -3.384 4.116 1.00 90.62 98 SER A CA 1
ATOM 784 C C . SER A 1 98 ? 0.950 -2.633 5.019 1.00 90.62 98 SER A C 1
ATOM 786 O O . SER A 1 98 ? 0.790 -1.442 5.282 1.00 90.62 98 SER A O 1
ATOM 788 N N . GLU A 1 99 ? 2.012 -3.326 5.404 1.00 91.50 99 GLU A N 1
ATOM 789 C CA . GLU A 1 99 ? 3.212 -2.723 5.971 1.00 91.50 99 GLU A CA 1
ATOM 790 C C . GLU A 1 99 ? 4.060 -2.127 4.843 1.00 91.50 99 GLU A C 1
ATOM 792 O O . GLU A 1 99 ? 4.164 -2.720 3.770 1.00 91.50 99 GLU A O 1
ATOM 797 N N . SER A 1 100 ? 4.713 -0.990 5.075 1.00 92.62 100 SER A N 1
ATOM 798 C CA . SER A 1 100 ? 5.590 -0.351 4.085 1.00 92.62 100 SER A CA 1
ATOM 799 C C . SER A 1 100 ? 6.971 -0.086 4.666 1.00 92.62 100 SER A C 1
ATOM 801 O O . SER A 1 100 ? 7.072 0.318 5.822 1.00 92.62 100 SER A O 1
ATOM 803 N N . LYS A 1 101 ? 8.029 -0.270 3.872 1.00 92.56 101 LYS A N 1
ATOM 804 C CA . LYS A 1 101 ? 9.409 0.076 4.257 1.00 92.56 101 LYS A CA 1
ATOM 805 C C . LYS A 1 101 ? 10.290 0.321 3.037 1.00 92.56 101 LYS A C 1
ATOM 807 O O . LYS A 1 101 ? 9.957 -0.110 1.931 1.00 92.56 101 LYS A O 1
ATOM 812 N N . VAL A 1 102 ? 11.456 0.929 3.250 1.00 93.94 102 VAL A N 1
ATOM 813 C CA . VAL A 1 102 ? 12.531 0.910 2.251 1.00 93.94 102 VAL A CA 1
ATOM 814 C C . VAL A 1 102 ? 13.236 -0.450 2.320 1.00 93.94 102 VAL A C 1
ATOM 816 O O . VAL A 1 102 ? 13.976 -0.752 3.253 1.00 93.94 102 VAL A O 1
ATOM 819 N N . TRP A 1 103 ? 12.991 -1.310 1.333 1.00 93.50 103 TRP A N 1
ATOM 820 C CA . TRP A 1 103 ? 13.551 -2.656 1.233 1.00 93.50 103 TRP A CA 1
ATOM 821 C C . TRP A 1 103 ? 14.443 -2.768 -0.002 1.00 93.50 103 TRP A C 1
ATOM 823 O O . TRP A 1 103 ? 14.033 -2.420 -1.104 1.00 93.50 103 TRP A O 1
ATOM 833 N N . HIS A 1 104 ? 15.690 -3.216 0.183 1.00 91.94 104 HIS A N 1
ATOM 834 C CA . HIS A 1 104 ? 16.722 -3.186 -0.866 1.00 91.94 104 HIS A CA 1
ATOM 835 C C . HIS A 1 104 ? 16.857 -1.806 -1.539 1.00 91.94 104 HIS A C 1
ATOM 837 O O . HIS A 1 104 ? 16.994 -1.711 -2.753 1.00 91.94 104 HIS A O 1
ATOM 843 N N . ALA A 1 105 ? 16.817 -0.743 -0.725 1.00 93.12 105 ALA A N 1
ATOM 844 C CA . ALA A 1 105 ? 16.859 0.660 -1.149 1.00 93.12 105 ALA A CA 1
ATOM 845 C C . ALA A 1 105 ? 15.655 1.144 -1.986 1.00 93.12 105 ALA A C 1
ATOM 847 O O . ALA A 1 105 ? 15.722 2.228 -2.560 1.00 93.12 105 ALA A O 1
ATOM 848 N N . LEU A 1 106 ? 14.551 0.388 -2.025 1.00 95.25 106 LEU A N 1
ATOM 849 C CA . LEU A 1 106 ? 13.333 0.742 -2.756 1.00 95.25 106 LEU A CA 1
ATOM 850 C C . LEU A 1 106 ? 12.113 0.787 -1.822 1.00 95.25 106 LEU A C 1
ATOM 852 O O . LEU A 1 106 ? 12.004 -0.064 -0.939 1.00 95.25 106 LEU A O 1
ATOM 856 N N . PRO A 1 107 ? 11.171 1.724 -2.002 1.00 97.38 107 PRO A N 1
ATOM 857 C CA . PRO A 1 107 ? 9.871 1.677 -1.336 1.00 97.38 107 PRO A CA 1
ATOM 858 C C . PRO A 1 107 ? 9.068 0.434 -1.733 1.00 97.38 107 PRO A C 1
ATOM 860 O O . PRO A 1 107 ? 8.803 0.215 -2.919 1.00 97.38 107 PRO A O 1
ATOM 863 N N . VAL A 1 108 ? 8.672 -0.378 -0.747 1.00 97.69 108 VAL A N 1
ATOM 864 C CA . VAL A 1 108 ? 7.903 -1.615 -0.964 1.00 97.69 108 VAL A CA 1
ATOM 865 C C . VAL A 1 108 ? 6.822 -1.785 0.104 1.00 97.69 108 VAL A C 1
ATOM 867 O O . VAL A 1 108 ? 7.058 -1.519 1.285 1.00 97.69 108 VAL A O 1
ATOM 870 N N . TRP A 1 109 ? 5.658 -2.276 -0.326 1.00 97.00 109 TRP A N 1
ATOM 871 C CA . TRP A 1 109 ? 4.506 -2.619 0.503 1.00 97.00 109 TRP A CA 1
ATOM 872 C C . TRP A 1 109 ? 4.306 -4.134 0.569 1.00 97.00 109 TRP A C 1
ATOM 874 O O . TRP A 1 109 ? 4.463 -4.850 -0.427 1.00 97.00 109 TRP A O 1
ATOM 884 N N . PHE A 1 110 ? 3.942 -4.609 1.757 1.00 95.62 110 PHE A N 1
ATOM 885 C CA . PHE A 1 110 ? 3.868 -6.017 2.120 1.00 95.62 110 PHE A CA 1
ATOM 886 C C . PHE A 1 110 ? 2.516 -6.354 2.749 1.00 95.62 110 PHE A C 1
ATOM 888 O O . PHE A 1 110 ? 2.043 -5.629 3.618 1.00 95.62 110 PHE A O 1
ATOM 895 N N . LEU A 1 111 ? 1.937 -7.495 2.381 1.00 93.88 111 LEU A N 1
ATOM 896 C CA . LEU A 1 111 ? 0.795 -8.097 3.077 1.00 93.88 111 LEU A CA 1
ATOM 897 C C . LEU A 1 111 ? 1.275 -9.350 3.805 1.00 93.88 111 LEU A C 1
ATOM 899 O O . LEU A 1 111 ? 1.875 -10.225 3.186 1.00 93.88 111 LEU A O 1
ATOM 903 N N . ASP A 1 112 ? 1.084 -9.422 5.125 1.00 91.88 112 ASP A N 1
ATOM 904 C CA . ASP A 1 112 ? 1.576 -10.524 5.971 1.00 91.88 112 ASP A CA 1
ATOM 905 C C . ASP A 1 112 ? 3.080 -10.850 5.759 1.00 91.88 112 ASP A C 1
ATOM 907 O O . ASP A 1 112 ? 3.535 -11.998 5.868 1.00 91.88 112 ASP A O 1
ATOM 911 N N . GLY A 1 113 ? 3.885 -9.831 5.438 1.00 92.00 113 GLY A N 1
ATOM 912 C CA . GLY A 1 113 ? 5.313 -9.949 5.122 1.00 92.00 113 GLY A CA 1
ATOM 913 C C . GLY A 1 113 ? 5.639 -10.474 3.714 1.00 92.00 113 GLY A C 1
ATOM 914 O O . GLY A 1 113 ? 6.811 -10.713 3.423 1.00 92.00 113 GLY A O 1
ATOM 915 N N . ASN A 1 114 ? 4.645 -10.669 2.845 1.00 96.69 114 ASN A N 1
ATOM 916 C CA . ASN A 1 114 ? 4.816 -10.974 1.423 1.00 96.69 114 ASN A CA 1
ATOM 917 C C . ASN A 1 114 ? 4.866 -9.668 0.608 1.00 96.69 114 ASN A C 1
ATOM 919 O O . ASN A 1 114 ? 3.941 -8.871 0.745 1.00 96.69 114 ASN A O 1
ATOM 923 N N . PRO A 1 115 ? 5.904 -9.402 -0.208 1.00 97.25 115 PRO A N 1
ATOM 924 C CA . PRO A 1 115 ? 5.967 -8.181 -1.012 1.00 97.25 115 PRO A CA 1
ATOM 925 C C . PRO A 1 115 ? 4.910 -8.187 -2.123 1.00 97.25 115 PRO A C 1
ATOM 927 O O . PRO A 1 115 ? 4.736 -9.193 -2.811 1.00 97.25 115 PRO A O 1
ATOM 930 N N . ILE A 1 116 ? 4.227 -7.054 -2.307 1.00 97.81 116 ILE A N 1
ATOM 931 C CA . ILE A 1 116 ? 3.076 -6.933 -3.215 1.00 97.81 116 ILE A CA 1
ATOM 932 C C . ILE A 1 116 ? 3.331 -5.921 -4.322 1.00 97.81 116 ILE A C 1
ATOM 934 O O . ILE A 1 116 ? 3.184 -6.238 -5.504 1.00 97.81 116 ILE A O 1
ATOM 938 N N . VAL A 1 117 ? 3.733 -4.711 -3.940 1.00 98.62 117 VAL A N 1
ATOM 939 C CA . VAL A 1 117 ? 3.962 -3.591 -4.853 1.00 98.62 117 VAL A CA 1
ATOM 940 C C . VAL A 1 117 ? 5.093 -2.716 -4.334 1.00 98.62 117 VAL A C 1
ATOM 942 O O . VAL A 1 117 ? 5.310 -2.607 -3.129 1.00 98.62 117 VAL A O 1
ATOM 945 N N . GLY A 1 118 ? 5.826 -2.095 -5.245 1.00 98.31 118 GLY A N 1
ATOM 946 C CA . GLY A 1 118 ? 6.891 -1.155 -4.934 1.00 98.31 118 GLY A CA 1
ATOM 947 C C . GLY A 1 118 ? 7.262 -0.348 -6.163 1.00 98.31 118 GLY A C 1
ATOM 948 O O . GLY A 1 118 ? 6.809 -0.643 -7.272 1.00 98.31 118 GLY A O 1
ATOM 949 N N . TYR A 1 119 ? 8.082 0.677 -5.976 1.00 98.50 119 TYR A N 1
ATOM 950 C CA . TYR A 1 119 ? 8.551 1.488 -7.093 1.00 98.50 119 TYR A CA 1
ATOM 951 C C . TYR A 1 119 ? 10.030 1.846 -6.982 1.00 98.50 119 TYR A C 1
ATOM 953 O O . TYR A 1 119 ? 10.639 1.770 -5.918 1.00 98.50 119 TYR A O 1
ATOM 961 N N . SER A 1 120 ? 10.625 2.196 -8.121 1.00 97.50 120 SER A N 1
ATOM 962 C CA . SER A 1 120 ? 12.041 2.554 -8.226 1.00 97.50 120 SER A CA 1
ATOM 963 C C . SER A 1 120 ? 12.275 3.550 -9.349 1.00 97.50 120 SER A C 1
ATOM 965 O O . SER A 1 120 ? 11.637 3.437 -10.396 1.00 97.50 120 SER A O 1
ATOM 967 N N . ILE A 1 121 ? 13.248 4.440 -9.185 1.00 96.62 121 ILE A N 1
ATOM 968 C CA . ILE A 1 121 ?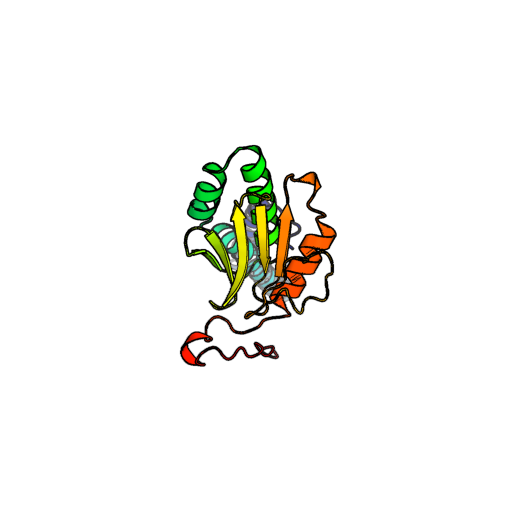 13.731 5.289 -10.278 1.00 96.62 121 ILE A CA 1
ATOM 969 C C . ILE A 1 121 ? 14.720 4.510 -11.146 1.00 96.62 121 ILE A C 1
ATOM 971 O O . ILE A 1 121 ? 15.663 3.904 -10.637 1.00 96.62 121 ILE A O 1
ATOM 975 N N . GLN A 1 122 ? 14.509 4.521 -12.461 1.00 95.81 122 GLN A N 1
ATOM 976 C CA . GLN A 1 122 ? 15.406 3.917 -13.448 1.00 95.81 122 GLN A CA 1
ATOM 977 C C . GLN A 1 122 ? 15.528 4.834 -14.671 1.00 95.81 122 GLN A C 1
ATOM 979 O O . GLN A 1 122 ? 14.779 5.794 -14.813 1.00 95.81 122 GLN A O 1
ATOM 984 N N . LYS A 1 123 ? 16.454 4.526 -15.590 1.00 94.00 123 LYS A N 1
ATOM 985 C CA . LYS A 1 123 ? 16.675 5.333 -16.806 1.00 94.00 123 LYS A CA 1
ATOM 986 C C . LYS A 1 123 ? 15.390 5.633 -17.614 1.00 94.00 123 LYS A C 1
ATOM 988 O O . LYS A 1 123 ? 15.308 6.741 -18.128 1.00 94.00 123 LYS A O 1
ATOM 993 N N . PRO A 1 124 ? 14.412 4.711 -17.750 1.00 95.62 124 PRO A N 1
ATOM 994 C CA . PRO A 1 124 ? 13.164 4.994 -18.471 1.00 95.62 124 PRO A CA 1
ATOM 995 C C . PRO A 1 124 ? 12.102 5.786 -17.685 1.00 95.62 124 PRO A C 1
ATOM 997 O O . PRO A 1 124 ? 11.041 6.040 -18.249 1.00 95.62 124 PRO A O 1
ATOM 1000 N N . GLY A 1 125 ? 12.334 6.091 -16.403 1.00 97.19 125 GLY A N 1
ATOM 1001 C CA . GLY A 1 125 ? 11.388 6.781 -15.520 1.00 97.19 125 GLY A CA 1
ATOM 1002 C C . GLY A 1 125 ? 11.141 6.042 -14.199 1.00 97.19 125 GLY A C 1
ATOM 1003 O O . GLY A 1 125 ? 11.932 5.194 -13.764 1.00 97.19 125 GLY A O 1
ATOM 1004 N N . VAL A 1 126 ? 10.010 6.341 -13.558 1.00 98.44 126 VAL A N 1
ATOM 1005 C CA . VAL A 1 126 ? 9.558 5.679 -12.328 1.00 98.44 126 VAL A CA 1
ATOM 1006 C C . VAL A 1 126 ? 8.924 4.339 -12.678 1.00 98.44 126 VAL A C 1
ATOM 1008 O O . VAL A 1 126 ? 7.843 4.276 -13.260 1.00 98.44 126 VAL A O 1
ATOM 1011 N N . ARG A 1 127 ? 9.586 3.244 -12.308 1.00 98.44 127 ARG A N 1
ATOM 1012 C CA . ARG A 1 127 ? 9.050 1.891 -12.467 1.00 98.44 127 ARG A CA 1
ATOM 1013 C C . ARG A 1 127 ? 8.119 1.569 -11.309 1.00 98.44 127 ARG A C 1
ATOM 1015 O O . ARG A 1 127 ? 8.601 1.455 -10.186 1.00 98.44 127 ARG A O 1
ATOM 1022 N N . LEU A 1 128 ? 6.840 1.334 -11.582 1.00 98.75 128 LEU A N 1
ATOM 1023 C CA . LEU A 1 128 ? 5.916 0.687 -10.650 1.00 98.75 128 LEU A CA 1
ATOM 1024 C C . LEU A 1 128 ? 5.941 -0.822 -10.907 1.00 98.75 128 LEU A C 1
ATOM 1026 O O . LEU A 1 128 ? 5.676 -1.254 -12.028 1.00 98.75 128 LEU A O 1
ATOM 1030 N N . MET A 1 129 ? 6.259 -1.621 -9.890 1.00 98.50 129 MET A N 1
ATOM 1031 C CA . MET A 1 129 ? 6.376 -3.076 -9.993 1.00 98.50 129 MET A CA 1
ATOM 1032 C C . MET A 1 129 ? 5.422 -3.781 -9.032 1.00 98.50 129 MET A C 1
ATOM 1034 O O . MET A 1 129 ? 5.338 -3.432 -7.856 1.00 98.50 129 MET A O 1
ATOM 1038 N N . PHE A 1 130 ? 4.741 -4.805 -9.542 1.00 98.62 130 PHE A N 1
ATOM 1039 C CA . PHE A 1 130 ? 3.899 -5.715 -8.778 1.00 98.62 130 PHE A CA 1
ATOM 1040 C C . PHE A 1 130 ? 4.518 -7.106 -8.794 1.00 98.62 130 PHE A C 1
ATOM 1042 O O . PHE A 1 130 ? 4.686 -7.682 -9.867 1.00 98.62 130 PHE A O 1
ATOM 1049 N N . TRP A 1 131 ? 4.789 -7.682 -7.622 1.00 97.81 131 TRP A N 1
ATOM 1050 C CA . TRP A 1 131 ? 5.442 -8.993 -7.501 1.00 97.81 131 TRP A CA 1
ATOM 1051 C C . TRP A 1 131 ? 4.632 -10.124 -8.140 1.00 97.81 131 TRP A C 1
ATOM 1053 O O . TRP A 1 131 ? 5.205 -11.080 -8.647 1.00 97.81 131 TRP A O 1
ATOM 1063 N N . SER A 1 132 ? 3.304 -10.020 -8.147 1.00 97.50 132 SER A N 1
ATOM 1064 C CA . SER A 1 132 ? 2.401 -11.004 -8.768 1.00 97.50 132 SER A CA 1
ATOM 1065 C C . SER A 1 132 ? 1.734 -10.483 -10.047 1.00 97.50 132 SER A C 1
ATOM 1067 O O . SER A 1 132 ? 0.763 -11.068 -10.524 1.00 97.50 132 SER A O 1
ATOM 1069 N N . GLY A 1 133 ? 2.248 -9.375 -10.593 1.00 97.62 133 GLY A N 1
ATOM 1070 C CA . GLY A 1 133 ? 1.626 -8.621 -11.679 1.00 97.62 133 GLY A CA 1
ATOM 1071 C C . GLY A 1 133 ? 1.484 -9.371 -13.002 1.00 97.62 133 GLY A C 1
ATOM 1072 O O . GLY A 1 133 ? 0.601 -9.034 -13.783 1.00 97.62 133 GLY A O 1
ATOM 1073 N N . ALA A 1 134 ? 2.306 -10.395 -13.260 1.00 97.19 134 ALA A N 1
ATOM 1074 C CA . ALA A 1 134 ? 2.259 -11.149 -14.516 1.00 97.19 134 ALA A CA 1
ATOM 1075 C C . ALA A 1 134 ? 0.917 -11.867 -14.721 1.00 97.19 134 ALA A C 1
ATOM 1077 O O . ALA A 1 134 ? 0.488 -12.067 -15.853 1.00 97.19 134 ALA A O 1
ATOM 1078 N N . ASP A 1 135 ? 0.241 -12.217 -13.626 1.00 96.62 135 ASP A N 1
ATOM 1079 C CA . ASP A 1 135 ? -1.061 -12.878 -13.657 1.00 96.62 135 ASP A CA 1
ATOM 1080 C C . ASP A 1 135 ? -2.212 -11.884 -13.401 1.00 96.62 135 ASP A C 1
ATOM 1082 O O . ASP A 1 135 ? -3.310 -12.293 -13.028 1.00 96.62 135 ASP A O 1
ATOM 1086 N N . PHE A 1 136 ? -1.979 -10.572 -13.546 1.00 97.19 136 PHE A N 1
ATOM 1087 C CA . PHE A 1 136 ? -3.060 -9.587 -13.457 1.00 97.19 136 PHE A CA 1
ATOM 1088 C C . PHE A 1 136 ? -3.888 -9.519 -14.736 1.00 97.19 136 PHE A C 1
ATOM 1090 O O . PHE A 1 136 ? -4.974 -8.959 -14.670 1.00 97.19 136 PHE A O 1
ATOM 1097 N N . GLU A 1 137 ? -3.418 -10.057 -15.866 1.00 94.94 137 GLU A N 1
ATOM 1098 C CA . GLU A 1 137 ? -4.090 -9.929 -17.172 1.00 94.94 137 GLU A CA 1
ATOM 1099 C C . GLU A 1 137 ? -4.284 -8.448 -17.558 1.00 94.94 137 GLU A C 1
ATOM 1101 O O . GLU A 1 137 ? -5.393 -7.970 -17.793 1.00 94.94 137 GLU A O 1
ATOM 1106 N N . GLU A 1 138 ? -3.192 -7.679 -17.519 1.00 96.56 138 GLU A N 1
ATOM 1107 C CA . GLU A 1 138 ? -3.183 -6.236 -17.781 1.00 96.56 138 GLU A CA 1
ATOM 1108 C C . GLU A 1 138 ? -2.071 -5.893 -18.778 1.00 96.56 138 GLU A C 1
ATOM 1110 O O . GLU A 1 138 ? -0.903 -5.819 -18.399 1.00 96.56 138 GLU A O 1
ATOM 1115 N N . ASP A 1 139 ? -2.431 -5.632 -20.037 1.00 95.12 139 ASP A N 1
ATOM 1116 C CA . ASP A 1 139 ? -1.468 -5.400 -21.131 1.00 95.12 139 ASP A CA 1
ATOM 1117 C C . ASP A 1 139 ? -0.520 -4.217 -20.881 1.00 95.12 139 ASP A C 1
ATOM 1119 O O . ASP A 1 139 ? 0.620 -4.198 -21.343 1.00 95.12 139 ASP A O 1
ATOM 1123 N N . ALA A 1 140 ? -0.981 -3.222 -20.120 1.00 96.25 140 ALA A N 1
ATOM 1124 C CA . ALA A 1 140 ? -0.185 -2.054 -19.761 1.00 96.25 140 ALA A CA 1
ATOM 1125 C C . ALA A 1 140 ? 0.936 -2.370 -18.752 1.00 96.25 140 ALA A C 1
ATOM 1127 O O . ALA A 1 140 ? 1.917 -1.629 -18.693 1.00 96.25 140 ALA A O 1
ATOM 1128 N N . LEU A 1 141 ? 0.849 -3.477 -18.000 1.00 96.62 141 LEU A N 1
ATOM 1129 C CA . LEU A 1 141 ? 1.962 -3.996 -17.195 1.00 96.62 141 LEU A CA 1
ATOM 1130 C C . LEU A 1 141 ? 2.938 -4.763 -18.101 1.00 96.62 141 LEU A C 1
ATOM 1132 O O . LEU A 1 141 ? 3.153 -5.967 -17.976 1.00 96.62 141 LEU A O 1
ATOM 1136 N N . ASN A 1 142 ? 3.511 -4.033 -19.051 1.00 93.81 142 ASN A N 1
ATOM 1137 C CA . ASN A 1 142 ? 4.213 -4.559 -20.217 1.00 93.81 142 ASN A CA 1
ATOM 1138 C C . ASN A 1 142 ? 5.647 -5.046 -19.943 1.00 93.81 142 ASN A C 1
ATOM 1140 O O . ASN A 1 142 ? 6.268 -5.665 -20.807 1.00 93.81 142 ASN A O 1
ATOM 1144 N N . VAL A 1 143 ? 6.190 -4.799 -18.751 1.00 94.81 143 VAL A N 1
ATOM 1145 C CA . VAL A 1 143 ? 7.500 -5.314 -18.333 1.00 94.81 143 VAL A CA 1
ATOM 1146 C C . VAL A 1 143 ? 7.285 -6.538 -17.454 1.00 94.81 143 VAL A C 1
ATOM 1148 O O . VAL A 1 143 ? 7.216 -6.426 -16.232 1.00 94.81 143 VAL A O 1
ATOM 1151 N N . VAL A 1 144 ? 7.167 -7.706 -18.082 1.00 95.25 144 VAL A N 1
ATOM 1152 C CA . VAL A 1 144 ? 6.866 -8.972 -17.397 1.00 95.25 144 VAL A CA 1
ATOM 1153 C C . VAL A 1 144 ? 8.148 -9.719 -17.015 1.00 95.25 144 VAL A C 1
ATOM 1155 O O . VAL A 1 144 ? 9.086 -9.853 -17.808 1.00 95.25 144 VAL A O 1
ATOM 1158 N N . GLY A 1 145 ? 8.187 -10.220 -15.782 1.00 89.56 145 GLY A N 1
ATOM 1159 C CA . GLY A 1 145 ? 9.260 -11.039 -15.242 1.00 89.56 145 GLY A CA 1
ATOM 1160 C C . GLY A 1 145 ? 9.423 -12.357 -15.999 1.00 89.56 145 GLY A C 1
ATOM 1161 O O . GLY A 1 145 ? 8.459 -13.039 -16.333 1.00 89.56 145 GLY A O 1
ATOM 1162 N N . LYS A 1 146 ? 10.675 -12.745 -16.274 1.00 86.94 146 LYS A N 1
ATOM 1163 C CA . LYS A 1 146 ? 10.979 -14.018 -16.959 1.00 86.94 146 LYS A CA 1
ATOM 1164 C C . LYS A 1 146 ? 10.990 -15.211 -16.003 1.00 86.94 146 LYS A C 1
ATOM 1166 O O . LYS A 1 146 ? 10.528 -16.292 -16.341 1.00 86.94 146 LYS A O 1
ATOM 1171 N N . LYS A 1 147 ? 11.593 -15.020 -14.827 1.00 87.12 147 LYS A N 1
ATOM 1172 C CA . LYS A 1 147 ? 11.775 -16.059 -13.798 1.00 87.12 147 LYS A CA 1
ATOM 1173 C C . LYS A 1 147 ? 10.729 -15.963 -12.689 1.00 87.12 147 LYS A C 1
ATOM 1175 O O . LYS A 1 147 ? 10.376 -16.971 -12.085 1.00 87.12 147 LYS A O 1
ATOM 1180 N N . PHE A 1 148 ? 10.288 -14.748 -12.402 1.00 92.56 148 PHE A N 1
ATOM 1181 C CA . PHE A 1 148 ? 9.305 -14.446 -11.377 1.00 92.56 148 PHE A CA 1
ATOM 1182 C C . PHE A 1 148 ? 8.007 -13.994 -12.037 1.00 92.56 148 PHE A C 1
ATOM 1184 O O . PHE A 1 148 ? 7.974 -13.693 -13.227 1.00 92.56 148 PHE A O 1
ATOM 1191 N N . LYS A 1 149 ? 6.935 -13.981 -11.253 1.00 95.69 149 LYS A N 1
ATOM 1192 C CA . LYS A 1 149 ? 5.588 -13.591 -11.673 1.00 95.69 149 LYS A CA 1
ATOM 1193 C C . LYS A 1 149 ? 5.354 -12.083 -11.556 1.00 95.69 149 LYS A C 1
ATOM 1195 O O . LYS A 1 149 ? 4.208 -11.652 -11.442 1.00 95.69 149 LYS A O 1
ATOM 1200 N N . ASP A 1 150 ? 6.421 -11.286 -11.560 1.00 97.25 150 ASP A N 1
ATOM 1201 C CA . ASP A 1 150 ? 6.312 -9.838 -11.479 1.00 97.25 150 ASP A CA 1
ATOM 1202 C C . ASP A 1 150 ? 5.906 -9.225 -12.819 1.00 97.25 150 ASP A C 1
ATOM 1204 O O . ASP A 1 150 ? 6.200 -9.763 -13.884 1.00 97.25 150 ASP A O 1
ATOM 1208 N N . ALA A 1 151 ? 5.228 -8.085 -12.765 1.00 98.38 151 ALA A N 1
ATOM 1209 C CA . ALA A 1 151 ? 5.044 -7.228 -13.927 1.00 98.38 151 ALA A CA 1
ATOM 1210 C C . ALA A 1 151 ? 5.181 -5.762 -13.525 1.00 98.38 151 ALA A C 1
ATOM 1212 O O . ALA A 1 151 ? 5.050 -5.401 -12.351 1.00 98.38 151 ALA A O 1
ATOM 1213 N N . SER A 1 152 ? 5.529 -4.903 -14.475 1.00 98.31 152 SER A N 1
ATOM 1214 C CA . SER A 1 152 ? 5.781 -3.490 -14.207 1.00 98.31 152 SER A CA 1
ATOM 1215 C C . SER A 1 152 ? 5.367 -2.592 -15.360 1.00 98.31 152 SER A C 1
ATOM 1217 O O . SER A 1 152 ? 5.204 -3.045 -16.489 1.00 98.31 152 SER A O 1
ATOM 1219 N N . ILE A 1 153 ? 5.272 -1.305 -15.046 1.00 98.44 153 ILE A N 1
ATOM 1220 C CA . ILE A 1 153 ? 5.068 -0.198 -15.979 1.00 98.44 153 ILE A CA 1
ATOM 1221 C C . ILE A 1 153 ? 5.995 0.960 -15.586 1.00 98.44 153 ILE A C 1
ATOM 1223 O O . ILE A 1 153 ? 6.406 1.061 -14.426 1.00 98.44 153 ILE A O 1
ATOM 1227 N N . PHE A 1 154 ? 6.339 1.813 -16.549 1.00 98.44 154 PHE A N 1
ATOM 1228 C CA . PHE A 1 154 ? 7.103 3.039 -16.325 1.00 98.44 154 PHE A CA 1
ATOM 1229 C C . PHE A 1 154 ? 6.215 4.274 -16.475 1.00 98.44 154 PHE A C 1
ATOM 1231 O O . PHE A 1 154 ? 5.427 4.355 -17.414 1.00 98.44 154 PHE A O 1
ATOM 1238 N N . PHE A 1 155 ? 6.402 5.240 -15.580 1.00 97.94 155 PHE A N 1
ATOM 1239 C CA . PHE A 1 155 ? 5.784 6.562 -15.628 1.00 97.94 155 PHE A CA 1
ATOM 1240 C C . PHE A 1 155 ? 6.870 7.636 -15.677 1.00 97.94 155 PHE A C 1
ATOM 1242 O O . PHE A 1 155 ? 7.882 7.522 -14.981 1.00 97.94 155 PHE A O 1
ATOM 1249 N N . ASN A 1 156 ? 6.656 8.680 -16.473 1.00 96.31 156 ASN A N 1
ATOM 1250 C CA . ASN A 1 156 ? 7.547 9.841 -16.536 1.00 96.31 156 ASN A CA 1
ATOM 1251 C C . ASN A 1 156 ? 6.902 11.088 -15.926 1.00 96.31 156 ASN A C 1
ATOM 1253 O O . ASN A 1 156 ? 7.611 12.000 -15.514 1.00 96.31 156 ASN A O 1
ATOM 1257 N N . SER A 1 157 ? 5.573 11.108 -15.833 1.00 96.94 157 SER A N 1
ATOM 1258 C CA . SER A 1 157 ? 4.795 12.213 -15.289 1.00 96.94 157 SER A CA 1
ATOM 1259 C C . SER A 1 157 ? 3.613 11.716 -14.451 1.00 96.94 157 SER A C 1
ATOM 1261 O O . SER A 1 157 ? 3.256 10.534 -14.475 1.00 96.94 157 SER A O 1
ATOM 1263 N N . VAL A 1 158 ? 3.006 12.613 -13.671 1.00 96.56 158 VAL A N 1
ATOM 1264 C CA . VAL A 1 158 ? 1.819 12.290 -12.859 1.00 96.56 158 VAL A CA 1
ATOM 1265 C C . VAL A 1 158 ? 0.602 12.060 -13.759 1.00 96.56 158 VAL A C 1
ATOM 1267 O O . VAL A 1 158 ? -0.278 11.267 -13.426 1.00 96.56 158 VAL A O 1
ATOM 1270 N N . GLU A 1 159 ? 0.579 12.717 -14.913 1.00 96.44 159 GLU A N 1
ATOM 1271 C CA . GLU A 1 159 ? -0.457 12.649 -15.938 1.00 96.44 159 GLU A CA 1
ATOM 1272 C C . GLU A 1 159 ? -0.533 11.263 -16.593 1.00 96.44 159 GLU A C 1
ATOM 1274 O O . GLU A 1 159 ? -1.614 10.842 -17.006 1.00 96.44 159 GLU A O 1
ATOM 1279 N N . ASP A 1 160 ? 0.578 10.519 -16.611 1.00 95.62 160 ASP A N 1
ATOM 1280 C CA . ASP A 1 160 ? 0.619 9.136 -17.103 1.00 95.62 160 ASP A CA 1
ATOM 1281 C C . ASP A 1 160 ? -0.160 8.165 -16.188 1.00 95.62 160 ASP A C 1
ATOM 1283 O O . ASP A 1 160 ? -0.480 7.039 -16.580 1.00 95.62 160 ASP A O 1
ATOM 1287 N N . ILE A 1 161 ? -0.461 8.571 -14.946 1.00 97.12 161 ILE A N 1
ATOM 1288 C CA . ILE A 1 161 ? -1.122 7.722 -13.953 1.00 97.12 161 ILE A CA 1
ATOM 1289 C C . ILE A 1 161 ? -2.642 7.877 -14.051 1.00 97.12 161 ILE A C 1
AT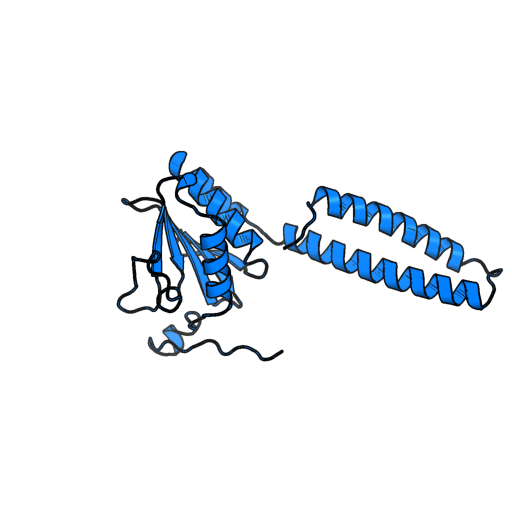OM 1291 O O . ILE A 1 161 ? -3.235 8.749 -13.412 1.00 97.12 161 ILE A O 1
ATOM 1295 N N . ASP A 1 162 ? -3.306 6.941 -14.734 1.00 97.25 162 ASP A N 1
ATOM 1296 C CA . ASP A 1 162 ? -4.765 6.803 -14.642 1.00 97.25 162 ASP A CA 1
ATOM 1297 C C . ASP A 1 162 ? -5.164 6.273 -13.242 1.00 97.25 162 ASP A C 1
ATOM 1299 O O . ASP A 1 162 ? -4.881 5.115 -12.896 1.00 97.25 162 ASP A O 1
ATOM 1303 N N . PRO A 1 163 ? -5.875 7.069 -12.413 1.00 94.12 163 PRO A N 1
ATOM 1304 C CA . PRO A 1 163 ? -6.234 6.668 -11.056 1.00 94.12 163 PRO A CA 1
ATOM 1305 C C . PRO A 1 163 ? -7.165 5.453 -10.989 1.00 94.12 163 PRO A C 1
ATOM 1307 O O . PRO A 1 163 ? -7.114 4.700 -10.013 1.00 94.12 163 PRO A O 1
ATOM 1310 N N . LYS A 1 164 ? -8.044 5.264 -11.982 1.00 95.19 164 LYS A N 1
ATOM 1311 C CA . LYS A 1 164 ? -8.993 4.141 -12.026 1.00 95.19 164 LYS A CA 1
ATOM 1312 C C . LYS A 1 164 ? -8.261 2.847 -12.355 1.00 95.19 164 LYS A C 1
ATOM 1314 O O . LYS A 1 164 ? -8.520 1.824 -11.718 1.00 95.19 164 LYS A O 1
ATOM 1319 N N . VAL A 1 165 ? -7.335 2.911 -13.308 1.00 97.88 165 VAL A N 1
ATOM 1320 C CA . VAL A 1 165 ? -6.510 1.771 -13.717 1.00 97.88 165 VAL A CA 1
ATOM 1321 C C . VAL A 1 165 ? -5.551 1.371 -12.595 1.00 97.88 165 VAL A C 1
ATOM 1323 O O . VAL A 1 165 ? -5.561 0.213 -12.180 1.00 97.88 165 VAL A O 1
ATOM 1326 N N . LEU A 1 166 ? -4.826 2.326 -12.001 1.00 98.19 166 LEU A N 1
ATOM 1327 C CA . LEU A 1 166 ? -3.938 2.051 -10.866 1.00 98.19 166 LEU A CA 1
ATOM 1328 C C . LEU A 1 166 ? -4.698 1.414 -9.695 1.00 98.19 166 LEU A C 1
ATOM 1330 O O . LEU A 1 166 ? -4.247 0.432 -9.106 1.00 98.19 166 LEU A O 1
ATOM 1334 N N . ARG A 1 167 ? -5.894 1.924 -9.382 1.00 96.88 167 ARG A N 1
ATOM 1335 C CA . ARG A 1 167 ? -6.756 1.343 -8.347 1.00 96.88 167 ARG A CA 1
ATOM 1336 C C . ARG A 1 167 ? -7.148 -0.102 -8.659 1.00 96.88 167 ARG A C 1
ATOM 1338 O O . ARG A 1 167 ? -7.173 -0.927 -7.747 1.00 96.88 167 ARG A O 1
ATOM 1345 N N . ARG A 1 168 ? -7.468 -0.417 -9.918 1.00 98.00 168 ARG A N 1
ATOM 1346 C CA . ARG A 1 168 ? -7.772 -1.788 -10.355 1.00 98.00 168 ARG A CA 1
ATOM 1347 C C . ARG A 1 168 ? -6.572 -2.708 -10.131 1.00 98.00 168 ARG A C 1
ATOM 1349 O O . ARG A 1 168 ? -6.747 -3.773 -9.547 1.00 98.00 168 ARG A O 1
ATOM 1356 N N . TRP A 1 169 ? -5.369 -2.282 -10.511 1.00 98.56 169 TRP A N 1
ATOM 1357 C CA . TRP A 1 169 ? -4.149 -3.070 -10.302 1.00 98.56 169 TRP A CA 1
ATOM 1358 C C . TRP A 1 169 ? -3.827 -3.284 -8.826 1.00 98.56 169 TRP A C 1
ATOM 1360 O O . TRP A 1 169 ? -3.474 -4.390 -8.443 1.00 98.56 169 TRP A O 1
ATOM 1370 N N . LEU A 1 170 ? -4.014 -2.272 -7.975 1.00 98.38 170 LEU A N 1
ATOM 1371 C CA . LEU A 1 170 ? -3.800 -2.412 -6.530 1.00 98.38 170 LEU A CA 1
ATOM 1372 C C . LEU A 1 170 ? -4.773 -3.415 -5.897 1.00 98.38 170 LEU A C 1
ATOM 1374 O O . LEU A 1 170 ? -4.365 -4.212 -5.057 1.00 98.38 170 LEU A O 1
ATOM 1378 N N . LYS A 1 171 ? -6.038 -3.441 -6.335 1.00 96.81 171 LYS A N 1
ATOM 1379 C CA . LYS A 1 171 ? -6.990 -4.484 -5.914 1.00 96.81 171 LYS A CA 1
ATOM 1380 C C . LYS A 1 171 ? -6.550 -5.873 -6.374 1.00 96.81 171 LYS A C 1
ATOM 1382 O O . LYS A 1 171 ? -6.505 -6.784 -5.556 1.00 96.81 171 LYS A O 1
ATOM 1387 N N . LYS A 1 172 ? -6.133 -6.009 -7.638 1.00 97.81 172 LYS A N 1
ATOM 1388 C CA . LYS A 1 172 ? -5.563 -7.264 -8.149 1.00 97.81 172 LYS A CA 1
ATOM 1389 C C . LYS A 1 172 ? -4.334 -7.688 -7.347 1.00 97.81 172 LYS A C 1
ATOM 1391 O O . LYS A 1 172 ? -4.207 -8.857 -7.035 1.00 97.81 172 LYS A O 1
ATOM 1396 N N . ALA A 1 173 ? -3.479 -6.760 -6.927 1.00 97.44 173 ALA A N 1
ATOM 1397 C CA . ALA A 1 173 ? -2.299 -7.071 -6.124 1.00 97.44 173 ALA A CA 1
ATOM 1398 C C . ALA A 1 173 ? -2.628 -7.608 -4.724 1.00 97.44 173 ALA A C 1
ATOM 1400 O O . ALA A 1 173 ? -1.891 -8.439 -4.198 1.00 97.44 173 ALA A O 1
ATOM 1401 N N . ARG A 1 174 ? -3.748 -7.170 -4.139 1.00 95.62 174 ARG A N 1
ATOM 1402 C CA . ARG A 1 174 ? -4.287 -7.747 -2.902 1.00 95.62 174 ARG A CA 1
ATOM 1403 C C . ARG A 1 174 ? -4.796 -9.175 -3.116 1.00 95.62 174 ARG A C 1
ATOM 1405 O O . ARG A 1 174 ? -4.550 -10.027 -2.273 1.00 95.62 174 ARG A O 1
ATOM 1412 N N . GLU A 1 175 ? -5.523 -9.421 -4.199 1.00 95.31 175 GLU A N 1
ATOM 1413 C CA . GLU A 1 175 ? -6.253 -10.680 -4.428 1.00 95.31 175 GLU A CA 1
ATOM 1414 C C . GLU A 1 175 ? -5.374 -11.768 -5.075 1.00 95.31 175 GLU A C 1
ATOM 1416 O O . GLU A 1 175 ? -5.428 -12.944 -4.734 1.00 95.31 175 GLU A O 1
ATOM 1421 N N . ILE A 1 176 ? -4.517 -11.378 -6.014 1.00 96.19 176 ILE A N 1
ATOM 1422 C CA . ILE A 1 176 ? -3.706 -12.259 -6.852 1.00 96.19 176 ILE A CA 1
ATOM 1423 C C . ILE A 1 176 ? -2.284 -12.250 -6.298 1.00 96.19 176 ILE A C 1
ATOM 1425 O O . ILE A 1 176 ? -1.450 -11.445 -6.709 1.00 96.19 176 ILE A O 1
ATOM 1429 N N . GLN A 1 177 ? -2.001 -13.161 -5.367 1.00 96.50 177 GLN A N 1
ATOM 1430 C CA . GLN A 1 177 ? -0.695 -13.247 -4.716 1.00 96.50 177 GLN A CA 1
ATOM 1431 C C . GLN A 1 177 ? 0.002 -14.588 -4.952 1.00 96.50 177 GLN A C 1
ATOM 1433 O O . GLN A 1 177 ? -0.535 -15.664 -4.683 1.00 96.50 177 GLN A O 1
ATOM 1438 N N . TRP A 1 178 ? 1.252 -14.512 -5.397 1.00 96.38 178 TRP A N 1
ATOM 1439 C CA . TRP A 1 178 ? 2.242 -15.570 -5.250 1.00 96.38 178 TRP A CA 1
ATOM 1440 C C . TRP A 1 178 ? 3.059 -15.338 -3.971 1.00 96.38 178 TRP A C 1
ATOM 1442 O O . TRP A 1 178 ? 3.355 -14.202 -3.599 1.00 96.38 178 TRP A O 1
ATOM 1452 N N . ASP A 1 179 ? 3.420 -16.418 -3.285 1.00 95.38 179 ASP A N 1
ATOM 1453 C CA . ASP A 1 179 ? 4.142 -16.388 -2.011 1.00 95.38 179 ASP A CA 1
ATOM 1454 C C . ASP A 1 179 ? 5.653 -16.228 -2.234 1.00 95.38 179 ASP A C 1
ATOM 1456 O O . ASP A 1 179 ? 6.413 -17.198 -2.342 1.00 95.38 179 ASP A O 1
ATOM 1460 N N . TYR A 1 180 ? 6.090 -14.973 -2.291 1.00 94.75 180 TYR A N 1
ATOM 1461 C CA . TYR 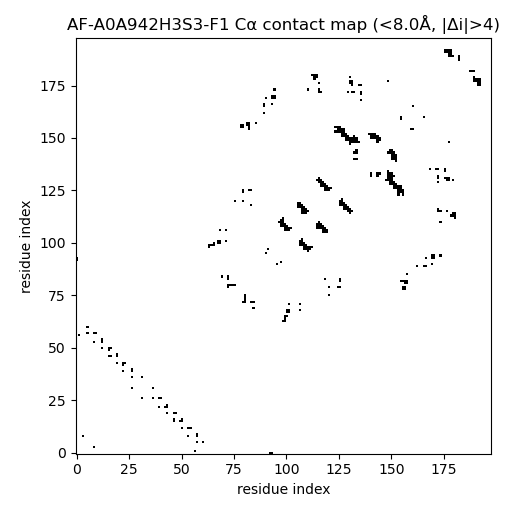A 1 180 ? 7.497 -14.595 -2.367 1.00 94.75 180 TYR A CA 1
ATOM 1462 C C . TYR A 1 180 ? 8.201 -14.678 -1.014 1.00 94.75 180 TYR A C 1
ATOM 1464 O O . TYR A 1 180 ? 9.403 -14.950 -0.967 1.00 94.75 180 TYR A O 1
ATOM 1472 N N . LYS A 1 181 ? 7.467 -14.507 0.090 1.00 94.12 181 LYS A N 1
ATOM 1473 C CA . LYS A 1 181 ? 7.993 -14.611 1.460 1.00 94.12 181 LYS A CA 1
ATOM 1474 C C . LYS A 1 181 ? 8.693 -15.949 1.712 1.00 94.12 181 LYS A C 1
ATOM 1476 O O . LYS A 1 181 ? 9.743 -15.985 2.355 1.00 94.12 181 LYS A O 1
ATOM 1481 N N . ASN A 1 182 ? 8.142 -17.052 1.202 1.00 93.69 182 ASN A N 1
ATOM 1482 C CA . ASN A 1 182 ? 8.693 -18.397 1.405 1.00 93.69 182 ASN A CA 1
ATOM 1483 C C . ASN A 1 182 ? 9.516 -18.934 0.222 1.00 93.69 182 ASN A C 1
ATOM 1485 O O . ASN A 1 182 ? 9.954 -20.087 0.260 1.00 93.69 182 ASN A O 1
ATOM 1489 N N . LEU A 1 183 ? 9.794 -18.116 -0.797 1.00 92.62 183 LEU A N 1
ATOM 1490 C CA . LEU A 1 183 ? 10.484 -18.536 -2.021 1.00 92.62 183 LEU A CA 1
ATOM 1491 C C . LEU A 1 183 ? 11.837 -19.218 -1.755 1.00 92.62 183 LEU A C 1
ATOM 1493 O O . LEU A 1 183 ? 12.139 -20.260 -2.340 1.00 92.62 183 LEU A O 1
ATOM 1497 N N . VAL A 1 184 ? 12.640 -18.660 -0.843 1.00 90.81 184 VAL A N 1
ATOM 1498 C CA . VAL A 1 184 ? 13.950 -19.222 -0.465 1.00 90.81 184 VAL A CA 1
ATOM 1499 C C . VAL A 1 184 ? 13.784 -20.588 0.203 1.00 90.81 184 VAL A C 1
ATOM 1501 O O . VAL A 1 184 ? 14.467 -21.543 -0.164 1.00 90.81 184 VAL A O 1
ATOM 1504 N N . LYS A 1 185 ? 12.825 -20.716 1.131 1.00 92.06 185 LYS A N 1
ATOM 1505 C CA . LYS A 1 185 ? 12.526 -21.981 1.824 1.00 92.06 185 LYS A CA 1
ATOM 1506 C C . LYS A 1 185 ? 12.057 -23.064 0.849 1.00 92.06 185 LYS A C 1
ATOM 1508 O O . LYS A 1 185 ? 12.398 -24.230 1.018 1.00 92.06 185 LYS A O 1
ATOM 1513 N N . ARG A 1 186 ? 11.333 -22.670 -0.202 1.00 93.31 186 ARG A N 1
ATOM 1514 C CA . ARG A 1 186 ? 10.849 -23.555 -1.273 1.00 93.31 186 ARG A CA 1
ATOM 1515 C C . ARG A 1 186 ? 11.841 -23.737 -2.427 1.00 93.31 186 ARG A C 1
ATOM 1517 O O . ARG A 1 186 ? 11.451 -24.206 -3.493 1.00 93.31 186 ARG A O 1
ATOM 1524 N N . LYS A 1 187 ? 13.116 -23.366 -2.245 1.00 91.88 187 LYS A N 1
ATOM 1525 C CA . LYS A 1 187 ? 14.182 -23.514 -3.255 1.00 91.88 187 LYS A CA 1
ATOM 1526 C C . LYS A 1 187 ? 13.809 -22.917 -4.623 1.00 91.88 187 LYS A C 1
ATOM 1528 O O . LYS A 1 187 ? 14.157 -23.463 -5.664 1.00 91.88 187 LYS A O 1
ATOM 1533 N N . GLY A 1 188 ? 13.094 -21.790 -4.621 1.00 89.12 188 GLY A N 1
ATOM 1534 C CA . GLY A 1 188 ? 12.706 -21.073 -5.836 1.00 89.12 188 GLY A CA 1
ATOM 1535 C C . GLY A 1 188 ? 11.344 -21.452 -6.425 1.00 89.12 188 GLY A C 1
ATOM 1536 O O . GLY A 1 188 ? 10.959 -20.863 -7.432 1.00 89.12 188 GLY A O 1
ATOM 1537 N N . LYS A 1 189 ? 10.592 -22.379 -5.816 1.00 90.75 189 LYS A N 1
ATOM 1538 C CA . LYS A 1 189 ? 9.226 -22.701 -6.251 1.00 90.75 189 LYS A CA 1
ATOM 1539 C C . LYS A 1 189 ? 8.220 -21.681 -5.698 1.00 90.75 189 LYS A C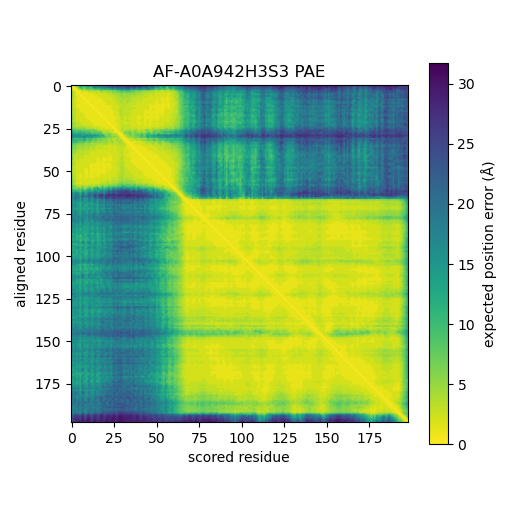 1
ATOM 1541 O O . LYS A 1 189 ? 8.053 -21.574 -4.482 1.00 90.75 189 LYS A O 1
ATOM 1546 N N . LEU A 1 190 ? 7.541 -20.963 -6.595 1.00 92.62 190 LEU A N 1
ATOM 1547 C CA . LEU A 1 190 ? 6.416 -20.083 -6.263 1.00 92.62 190 LEU A CA 1
ATOM 1548 C C . LEU A 1 190 ? 5.123 -20.894 -6.122 1.00 92.62 190 LEU A C 1
ATOM 1550 O O . LEU A 1 190 ? 4.846 -21.784 -6.924 1.00 92.62 190 LEU A O 1
ATOM 1554 N N . GLU A 1 191 ? 4.326 -20.556 -5.112 1.00 93.88 191 GLU A N 1
ATOM 1555 C CA . GLU A 1 191 ? 2.988 -21.115 -4.885 1.00 93.88 191 GLU A CA 1
ATOM 1556 C C . GLU A 1 191 ? 2.007 -19.965 -4.665 1.00 93.88 191 GLU A C 1
ATOM 1558 O O . GLU A 1 191 ? 2.413 -18.880 -4.237 1.00 93.88 191 GLU A O 1
ATOM 1563 N N . ARG A 1 192 ? 0.734 -20.178 -4.999 1.00 93.44 192 ARG A N 1
ATOM 1564 C CA . ARG A 1 192 ? -0.307 -19.184 -4.744 1.00 93.44 192 ARG A CA 1
ATOM 1565 C C . ARG A 1 192 ? -0.563 -19.075 -3.247 1.00 93.44 192 ARG A C 1
ATOM 1567 O O . ARG A 1 192 ? -0.571 -20.082 -2.544 1.00 93.44 192 ARG A O 1
ATOM 1574 N N . VAL A 1 193 ? -0.763 -17.850 -2.775 1.00 90.88 193 VAL A N 1
ATOM 1575 C CA . VAL A 1 193 ? -1.325 -17.622 -1.445 1.00 90.88 193 VAL A CA 1
ATOM 1576 C C . VAL A 1 193 ? -2.808 -17.953 -1.558 1.00 90.88 193 VAL A C 1
ATOM 1578 O O . VAL A 1 193 ? -3.518 -17.320 -2.334 1.00 90.88 193 VAL A O 1
ATOM 1581 N N . GLU A 1 194 ? -3.256 -18.995 -0.865 1.00 81.50 194 GLU A N 1
ATOM 1582 C CA . GLU A 1 194 ? -4.679 -19.328 -0.813 1.00 81.50 194 GLU A CA 1
ATOM 1583 C C . GLU A 1 194 ? -5.422 -18.270 0.004 1.00 81.50 194 GLU A C 1
ATOM 1585 O O . GLU A 1 194 ? -4.926 -17.816 1.042 1.00 81.50 194 GLU A O 1
ATOM 1590 N N . ASP A 1 195 ? -6.623 -17.901 -0.444 1.00 57.50 195 ASP A N 1
ATOM 1591 C CA . ASP A 1 195 ? -7.520 -17.077 0.354 1.00 57.50 195 ASP A CA 1
ATOM 1592 C C . ASP A 1 195 ? -7.742 -17.774 1.696 1.00 57.50 195 ASP A C 1
ATOM 1594 O O . ASP A 1 195 ? -8.276 -18.888 1.764 1.00 57.50 195 ASP A O 1
ATOM 1598 N N . LYS A 1 196 ? -7.374 -17.102 2.791 1.00 46.97 196 LYS A N 1
ATOM 1599 C CA . LYS A 1 196 ? -7.946 -17.440 4.091 1.00 46.97 196 LYS A CA 1
ATOM 1600 C C . LYS A 1 196 ? -9.439 -17.161 3.963 1.00 46.97 196 LYS A C 1
ATOM 1602 O O . LYS A 1 196 ? -9.859 -16.021 4.126 1.00 46.97 196 LYS A O 1
ATOM 1607 N N . LYS A 1 197 ? -10.224 -18.189 3.622 1.00 32.69 197 LYS A N 1
ATOM 1608 C CA . LYS A 1 197 ? -11.680 -18.169 3.776 1.00 32.69 197 LYS A CA 1
ATOM 1609 C C . LYS A 1 197 ? -11.951 -17.708 5.204 1.00 32.69 197 LYS A C 1
ATOM 1611 O O . LYS A 1 197 ? -11.619 -18.425 6.148 1.00 32.69 197 LYS A O 1
ATOM 1616 N N . GLN A 1 198 ? -12.449 -16.487 5.329 1.00 31.39 198 GLN A N 1
ATOM 1617 C CA . GLN A 1 198 ? -12.904 -15.912 6.582 1.00 31.39 198 GLN A CA 1
ATOM 1618 C C . GLN A 1 198 ? -14.413 -16.074 6.678 1.00 31.39 198 GLN A C 1
ATOM 1620 O O . GLN A 1 198 ? -15.082 -15.915 5.630 1.00 31.39 198 GLN A O 1
#

Secondary structure (DSSP, 8-state):
--SS-HHHHHHHHHHHHHHHHHHHHHHT-TT--HHHHHHHHHHHHHHHHHHHHHHHHHHHHHS---HHHHHHHHTS-HHHHHHHHHHHHHHHHH-TT-EEEEETTEEEEEETTEEEEEEEEETTEEEEEETTGGGS--TT--EE-SSSS-EEEEESSSTT--HHHHHHHHHHHHHS-B--TTTTTTTT---B------

Foldseek 3Di:
DPPDDLVRLVVVLVVLVVVLVVLVVVLPDPPDDPVRNVVSVVSNVVSVVSNVVSVVVNVLVVVDPCVQQLVLLVPDDPQQSQVSVLLVVLLCVLVSQWDWDCDPNWIFTDDVNATAWTWDQDPQAIKIKGQQQQPLPDVQLVAADPLGNMTIHHDRHNVVDDSVVSSSSSVCSVVWDWGPVCCVVVVNDIDTDDPPPD

Mean predicted aligned error: 9.59 Å

Nearest PDB structures (foldseek):
  2oc6-assembly2_B  TM=7.253E-01  e=1.096E-03  Bacillus subtilis
  3mq1-assembly1_A  TM=9.055E-01  e=3.853E+00  Dermatophagoides pteronyssinus
  2f1m-assembly2_D  TM=5.585E-01  e=3.643E+00  Escherichia coli

Solvent-accessible surface area (backbone atoms only — not comparable to full-atom values): 11146 Å² total; per-residue (Å²): 124,79,94,60,53,74,65,58,46,51,53,51,44,55,54,49,52,53,50,42,54,54,50,56,58,55,66,72,46,89,85,60,51,74,68,57,46,55,52,49,53,54,50,48,52,52,47,52,53,52,44,53,53,46,50,50,54,51,49,60,64,63,73,58,73,46,63,62,45,49,56,52,31,73,70,42,61,71,63,52,22,55,33,46,50,56,47,50,55,50,46,52,60,71,50,63,87,41,52,65,47,64,53,95,89,24,43,35,31,18,52,98,73,25,65,33,39,34,43,46,85,50,97,85,26,40,34,44,37,24,49,32,36,55,79,58,81,50,82,74,43,66,50,58,46,90,91,50,48,22,13,18,38,71,35,73,42,59,85,72,57,53,68,68,58,52,50,51,53,53,52,42,43,72,71,46,37,54,39,62,64,50,18,74,84,48,74,68,52,74,46,71,56,74,80,80,84,124

Radius of gyration: 22.62 Å; Cα contacts (8 Å, |Δi|>4): 243; chains: 1; bounding box: 54×40×61 Å

Sequence (198 aa):
MSIFSELELNEAHRALLSTLKKCEKVQGNALLGKSQKTLLERRIAALRVALALIEKELEYGQRKVHDEIKAYNDKQPAEYAAVCDRLREAIDRELRESESKVWHALPVWFLDGNPIVGYSIQKPGVRLMFWSGADFEEDALNVVGKKFKDASIFFNSVEDIDPKVLRRWLKKAREIQWDYKNLVKRKGKLERVEDKKQ